Protein AF-A0A2V8LTS1-F1 (afdb_monomer)

Secondary structure (DSSP, 8-state):
--HHHHHHTHHHHHTT-S-HHHHHHHHHHHHH-HHHHHHHHHHHHHHHHHHTSPP-PPPHHHHHHHHHHHHHHHHHHHT--SSHHHHHHHHHHHHT--S-HHHHHHHHHHHHHHHHHHHHHT--------THHHHHHHHHHHHHHHHHHHHHHTSSSHHHHHHHHHHGGG-SS--HHHHHHHHHHHHH-S-HHHHHHHHHHHHTTTTSHHHHHHHHHHHTT---HHHHHHHHHHHHHTT-GGGHHHHHHHHH-TTS-HHHHHHHHHHHHHH-

Solvent-accessible surface area (backbone atoms only — not comparable to full-atom values): 15577 Å² total; per-residue (Å²): 135,57,76,66,66,48,57,74,43,45,64,38,59,75,70,68,67,53,56,70,73,60,48,50,52,48,52,53,45,44,72,74,33,69,68,60,35,56,50,52,52,52,51,51,54,51,52,55,56,59,69,66,56,78,78,81,74,82,55,72,67,61,57,52,54,51,50,54,53,52,51,53,52,51,50,59,63,74,59,59,88,81,71,62,71,72,56,59,50,53,58,54,50,62,76,70,61,70,98,61,58,73,68,53,53,51,52,50,50,51,53,47,52,49,49,51,51,50,51,62,73,63,54,68,78,82,77,77,70,67,63,56,61,63,52,48,54,54,47,52,54,50,53,53,53,50,53,50,20,52,57,24,49,70,43,93,48,65,70,43,20,38,48,12,41,60,47,48,71,78,46,92,77,70,54,71,67,59,53,48,51,39,51,48,37,44,70,65,48,92,48,65,69,45,18,43,47,22,52,60,45,46,59,84,44,46,88,38,68,71,46,48,56,49,50,48,55,40,51,75,67,54,84,49,59,69,50,35,41,53,41,46,54,47,39,49,77,60,63,45,66,85,36,49,67,53,33,54,52,48,50,68,41,85,86,54,56,65,69,39,27,55,50,24,51,52,40,47,71,75,66,110

Structure (mmCIF, N/CA/C/O backbone):
data_AF-A0A2V8LTS1-F1
#
_entry.id   AF-A0A2V8LTS1-F1
#
loop_
_atom_site.group_PDB
_atom_site.id
_atom_site.type_symbol
_atom_site.label_atom_id
_atom_site.label_alt_id
_atom_site.label_comp_id
_atom_site.label_asym_id
_atom_site.label_entity_id
_atom_site.label_seq_id
_atom_site.pdbx_PDB_ins_code
_atom_site.Cartn_x
_atom_site.Cartn_y
_atom_site.Cartn_z
_atom_site.occupancy
_atom_site.B_iso_or_equiv
_atom_site.auth_seq_id
_atom_site.auth_comp_id
_atom_site.auth_asym_id
_atom_site.auth_atom_id
_atom_site.pdbx_PDB_model_num
ATOM 1 N N . MET A 1 1 ? 21.777 3.311 -33.628 1.00 70.31 1 MET A N 1
ATOM 2 C CA . MET A 1 1 ? 22.350 2.942 -32.328 1.00 70.31 1 MET A CA 1
ATOM 3 C C . MET A 1 1 ? 23.802 3.333 -32.309 1.00 70.31 1 MET A C 1
ATOM 5 O O . MET A 1 1 ? 24.564 2.874 -33.162 1.00 70.31 1 MET A O 1
ATOM 9 N N . GLU A 1 2 ? 24.139 4.174 -31.345 1.00 86.50 2 GLU A N 1
ATOM 10 C CA . GLU A 1 2 ? 25.517 4.515 -31.011 1.00 86.50 2 GLU A CA 1
ATOM 11 C C . GLU A 1 2 ? 26.163 3.379 -30.203 1.00 86.50 2 GLU A C 1
ATOM 13 O O . GLU A 1 2 ? 25.476 2.553 -29.598 1.00 86.50 2 GLU A O 1
ATOM 18 N N . CYS A 1 3 ? 27.496 3.324 -30.179 1.00 86.44 3 CYS A N 1
ATOM 19 C CA . CYS A 1 3 ? 28.223 2.284 -29.443 1.00 86.44 3 CYS A CA 1
ATOM 20 C C . CYS A 1 3 ? 27.929 2.304 -27.931 1.00 86.44 3 CYS A C 1
ATOM 22 O O . CYS A 1 3 ? 27.999 1.261 -27.290 1.00 86.44 3 CYS A O 1
ATOM 24 N N . GLU A 1 4 ? 27.608 3.466 -27.354 1.00 86.69 4 GLU A N 1
ATOM 25 C CA . GLU A 1 4 ? 27.266 3.603 -25.930 1.00 86.69 4 GLU A CA 1
ATOM 26 C C . GLU A 1 4 ? 25.945 2.894 -25.589 1.00 86.69 4 GLU A C 1
ATOM 28 O O . GLU A 1 4 ? 25.908 2.056 -24.693 1.00 86.69 4 GLU A O 1
ATOM 33 N N . GLU A 1 5 ? 24.900 3.123 -26.388 1.00 85.25 5 GLU A N 1
ATOM 34 C CA . GLU A 1 5 ? 23.567 2.528 -26.197 1.00 85.25 5 GLU A CA 1
ATOM 35 C C . GLU A 1 5 ? 23.589 0.996 -26.290 1.00 85.25 5 GLU A C 1
ATOM 37 O O . GLU A 1 5 ? 22.837 0.297 -25.615 1.00 85.25 5 GLU A O 1
ATOM 42 N N . VAL A 1 6 ? 24.466 0.457 -27.138 1.00 87.06 6 VAL A N 1
ATOM 43 C CA . VAL A 1 6 ? 24.635 -0.990 -27.313 1.00 87.06 6 VAL A CA 1
ATOM 44 C C . VAL A 1 6 ? 25.341 -1.612 -26.111 1.00 87.06 6 VAL A C 1
ATOM 46 O O . VAL A 1 6 ? 24.987 -2.720 -25.706 1.00 87.06 6 VAL A O 1
ATOM 49 N N . ARG A 1 7 ? 26.308 -0.903 -25.515 1.00 86.19 7 ARG A N 1
ATOM 50 C CA . ARG A 1 7 ? 27.037 -1.372 -24.327 1.00 86.19 7 ARG A CA 1
ATOM 51 C C . ARG A 1 7 ? 26.129 -1.450 -23.105 1.00 86.19 7 ARG A C 1
ATOM 53 O O . ARG A 1 7 ? 26.214 -2.431 -22.369 1.00 86.19 7 ARG A O 1
ATOM 60 N N . ASP A 1 8 ? 25.211 -0.499 -22.949 1.00 89.81 8 ASP A N 1
ATOM 61 C CA . ASP A 1 8 ? 24.209 -0.523 -21.875 1.00 89.81 8 ASP A CA 1
ATOM 62 C C . ASP A 1 8 ? 23.277 -1.742 -21.974 1.00 89.81 8 ASP A C 1
ATOM 64 O O . ASP A 1 8 ? 22.823 -2.274 -20.962 1.00 89.81 8 ASP A O 1
ATOM 68 N N . GLN A 1 9 ? 23.045 -2.244 -23.190 1.00 89.81 9 GLN A N 1
ATOM 69 C CA . GLN A 1 9 ? 22.178 -3.395 -23.453 1.00 89.81 9 GLN A CA 1
ATOM 70 C C . GLN A 1 9 ? 22.914 -4.747 -23.456 1.00 89.81 9 GLN A C 1
ATOM 72 O O . GLN A 1 9 ? 22.281 -5.790 -23.637 1.00 89.81 9 GLN A O 1
ATOM 77 N N . PHE A 1 10 ? 24.235 -4.783 -23.241 1.00 88.69 10 PHE A N 1
ATOM 78 C CA . PHE A 1 10 ? 25.008 -6.032 -23.283 1.00 88.69 10 PHE A CA 1
ATOM 79 C C . PHE A 1 10 ? 24.593 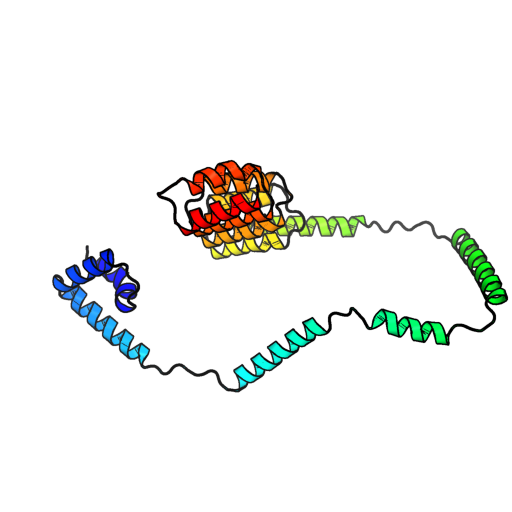-7.046 -22.224 1.00 88.69 10 PHE A C 1
ATOM 81 O O . PHE A 1 10 ? 24.533 -8.239 -22.526 1.00 88.69 10 PHE A O 1
ATOM 88 N N . ALA A 1 11 ? 24.306 -6.594 -21.001 1.00 88.00 11 ALA A N 1
ATOM 89 C CA . ALA A 1 11 ? 23.884 -7.489 -19.931 1.00 88.00 11 ALA A CA 1
ATOM 90 C C . ALA A 1 11 ? 22.589 -8.212 -20.321 1.00 88.00 11 ALA A C 1
ATOM 92 O O . ALA A 1 11 ? 22.577 -9.441 -20.369 1.00 88.00 11 ALA A O 1
ATOM 93 N N . ASP A 1 12 ? 21.556 -7.454 -20.704 1.00 89.75 12 ASP A N 1
ATOM 94 C CA . ASP A 1 12 ? 20.256 -7.985 -21.121 1.00 89.75 12 ASP A CA 1
ATOM 95 C C . ASP A 1 12 ? 20.337 -8.831 -22.398 1.00 89.75 12 ASP A C 1
ATOM 97 O O . ASP A 1 12 ? 19.622 -9.826 -22.527 1.00 89.75 12 ASP A O 1
ATOM 101 N N . TYR A 1 13 ? 21.234 -8.490 -23.328 1.00 88.56 13 TYR A N 1
ATOM 102 C CA . TYR A 1 13 ? 21.492 -9.295 -24.523 1.00 88.56 13 TYR A CA 1
ATOM 103 C C . TYR A 1 13 ? 22.085 -10.672 -24.182 1.00 88.56 13 TYR A C 1
ATOM 105 O O . TYR A 1 13 ? 21.700 -11.673 -24.785 1.00 88.56 13 TYR A O 1
ATOM 113 N N . LEU A 1 14 ? 23.004 -10.750 -23.212 1.00 86.81 14 LEU A N 1
ATOM 114 C CA . LEU A 1 14 ? 23.682 -11.998 -22.831 1.00 86.81 14 LEU A CA 1
ATOM 115 C C . LEU A 1 14 ? 22.799 -12.960 -22.031 1.00 86.81 14 LEU A C 1
ATOM 117 O O . LEU A 1 14 ? 22.976 -14.173 -22.148 1.00 86.81 14 LEU A O 1
ATOM 121 N N . ILE A 1 15 ? 21.865 -12.434 -21.236 1.00 87.12 15 ILE A N 1
ATOM 122 C CA . ILE A 1 15 ? 20.905 -13.231 -20.450 1.00 87.12 15 ILE A CA 1
ATOM 123 C C . ILE A 1 15 ? 19.573 -13.468 -21.178 1.00 87.12 15 ILE A C 1
ATOM 125 O O . ILE A 1 15 ? 18.637 -13.992 -20.582 1.00 87.12 15 ILE A O 1
ATOM 129 N N . ASP A 1 16 ? 19.495 -13.090 -22.455 1.00 84.62 16 ASP A N 1
ATOM 130 C CA . ASP A 1 16 ? 18.315 -13.223 -23.314 1.00 84.62 16 ASP A CA 1
ATOM 131 C C . ASP A 1 16 ? 17.056 -12.489 -22.799 1.00 84.62 16 ASP A C 1
ATOM 133 O O . ASP A 1 16 ? 15.926 -12.915 -23.025 1.00 84.62 16 ASP A O 1
ATOM 137 N N . ASN A 1 17 ? 17.247 -11.346 -22.136 1.00 88.94 17 ASN A N 1
ATOM 138 C CA . ASN A 1 17 ? 16.194 -10.542 -21.498 1.00 88.94 17 ASN A CA 1
ATOM 139 C C . ASN A 1 17 ? 15.716 -9.347 -22.355 1.00 88.94 17 ASN A C 1
ATOM 141 O O . ASN A 1 17 ? 14.840 -8.586 -21.947 1.00 88.94 17 ASN A O 1
ATOM 145 N N . LEU A 1 18 ? 16.260 -9.166 -23.564 1.00 88.00 18 LEU A N 1
ATOM 146 C CA . LEU A 1 18 ? 15.809 -8.120 -24.490 1.00 88.00 18 LEU A CA 1
ATOM 147 C C . LEU A 1 18 ? 14.511 -8.505 -25.222 1.00 88.00 18 LEU A C 1
ATOM 149 O O . LEU A 1 18 ? 14.252 -9.671 -25.525 1.00 88.00 18 LEU A O 1
ATOM 153 N N . GLN A 1 19 ? 13.696 -7.509 -25.574 1.00 88.25 19 GLN A N 1
ATOM 154 C CA . GLN A 1 19 ? 12.568 -7.703 -26.493 1.00 88.25 19 GLN A CA 1
ATOM 155 C C . GLN A 1 19 ? 13.073 -7.805 -27.944 1.00 88.25 19 GLN A C 1
ATOM 157 O O . GLN A 1 19 ? 14.082 -7.196 -28.297 1.00 88.25 19 GLN A O 1
ATOM 162 N N . GLU A 1 20 ? 12.362 -8.542 -28.805 1.00 84.31 20 GLU A N 1
ATOM 163 C CA . GLU A 1 20 ? 12.759 -8.786 -30.206 1.00 84.31 20 GLU A CA 1
ATOM 164 C C . GLU A 1 20 ? 13.189 -7.549 -31.025 1.00 84.31 20 GLU A C 1
ATOM 166 O O . GLU A 1 20 ? 14.219 -7.649 -31.697 1.00 84.31 20 GLU A O 1
ATOM 171 N N . PRO A 1 21 ? 12.505 -6.383 -30.979 1.00 85.69 21 PRO A N 1
ATOM 172 C CA . PRO A 1 21 ? 12.960 -5.208 -31.729 1.00 85.69 21 PRO A CA 1
ATOM 173 C C . PRO A 1 21 ? 14.349 -4.726 -31.279 1.00 85.69 21 PRO A C 1
ATOM 175 O O . PRO A 1 21 ? 15.237 -4.565 -32.113 1.00 85.69 21 PRO A O 1
ATOM 178 N N . ALA A 1 22 ? 14.584 -4.609 -29.969 1.00 84.00 22 ALA A N 1
ATOM 179 C CA . ALA A 1 22 ? 15.882 -4.209 -29.418 1.00 84.00 22 ALA A CA 1
ATOM 180 C C . ALA A 1 22 ? 16.972 -5.268 -29.680 1.00 84.00 22 ALA A C 1
ATOM 182 O O . ALA A 1 22 ? 18.107 -4.946 -30.028 1.00 84.00 22 ALA A O 1
ATOM 183 N N . ARG A 1 23 ? 16.622 -6.560 -29.602 1.00 88.44 23 ARG A N 1
ATOM 184 C CA . ARG A 1 23 ? 17.546 -7.670 -29.898 1.00 88.44 23 ARG A CA 1
ATOM 185 C C . ARG A 1 23 ? 18.019 -7.643 -31.358 1.00 88.44 23 ARG A C 1
ATOM 187 O O . ARG A 1 23 ? 19.150 -8.045 -31.645 1.00 88.44 23 ARG A O 1
ATOM 194 N N . LEU A 1 24 ? 17.167 -7.221 -32.295 1.00 88.56 24 LEU A N 1
ATOM 195 C CA . LEU A 1 24 ? 17.529 -7.092 -33.707 1.00 88.56 24 LEU A CA 1
ATOM 196 C C . LEU A 1 24 ? 18.478 -5.909 -33.942 1.00 88.56 24 LEU A C 1
ATOM 198 O O . LEU A 1 24 ? 19.455 -6.049 -34.675 1.00 88.56 24 LEU A O 1
ATOM 202 N N . GLU A 1 25 ? 18.228 -4.777 -33.287 1.00 89.44 25 GLU A N 1
ATOM 203 C CA . GLU A 1 25 ? 19.074 -3.581 -33.373 1.00 89.44 25 GLU A CA 1
ATOM 204 C C . GLU A 1 25 ? 20.490 -3.840 -32.842 1.00 89.44 25 GLU A C 1
ATOM 206 O O . GLU A 1 25 ? 21.469 -3.556 -33.538 1.00 89.44 25 GLU A O 1
ATOM 211 N N . VAL A 1 26 ? 20.605 -4.492 -31.679 1.00 88.38 26 VAL A N 1
ATOM 212 C CA . VAL A 1 26 ? 21.895 -4.915 -31.113 1.00 88.38 26 VAL A CA 1
ATOM 213 C C . VAL A 1 26 ? 22.613 -5.892 -32.049 1.00 88.38 26 VAL A C 1
ATOM 215 O O . VAL A 1 26 ? 23.799 -5.715 -32.328 1.00 88.38 26 VAL A O 1
ATOM 218 N N . ARG A 1 27 ? 21.914 -6.892 -32.612 1.00 89.56 27 ARG A N 1
ATOM 219 C CA . ARG A 1 27 ? 22.511 -7.839 -33.576 1.00 89.56 27 ARG A CA 1
ATOM 220 C C . ARG A 1 27 ? 23.034 -7.146 -34.834 1.00 89.56 27 ARG A C 1
ATOM 222 O O . ARG A 1 27 ? 24.144 -7.446 -35.273 1.00 89.56 27 ARG A O 1
ATOM 229 N N . ASN A 1 28 ? 22.266 -6.210 -35.385 1.00 91.12 28 ASN A N 1
ATOM 230 C CA . ASN A 1 28 ? 22.670 -5.436 -36.557 1.00 91.12 28 ASN A CA 1
ATOM 231 C C . ASN A 1 28 ? 23.905 -4.575 -36.259 1.00 91.12 28 ASN A C 1
ATOM 233 O O . ASN A 1 28 ? 24.819 -4.505 -37.080 1.00 91.12 28 ASN A O 1
ATOM 237 N N . HIS A 1 29 ? 23.977 -3.972 -35.070 1.00 91.62 29 HIS A N 1
ATOM 238 C CA . HIS A 1 29 ? 25.143 -3.194 -34.663 1.00 91.62 29 HIS A CA 1
ATOM 239 C C . HIS A 1 29 ? 26.389 -4.073 -34.456 1.00 91.62 29 HIS A C 1
ATOM 241 O O . HIS A 1 29 ? 27.464 -3.733 -34.946 1.00 91.62 29 HIS A O 1
ATOM 247 N N . LEU A 1 30 ? 26.260 -5.236 -33.808 1.00 89.50 30 LEU A N 1
ATOM 248 C CA . LEU A 1 30 ? 27.367 -6.190 -33.624 1.00 89.50 30 LEU A CA 1
ATOM 249 C C . LEU A 1 30 ? 27.893 -6.766 -34.954 1.00 89.50 30 LEU A C 1
ATOM 251 O O . LEU A 1 30 ? 29.069 -7.129 -35.063 1.00 89.50 30 LEU A O 1
ATOM 255 N N . ALA A 1 31 ? 27.047 -6.829 -35.986 1.00 90.81 31 ALA A N 1
ATOM 256 C CA . ALA A 1 31 ? 27.469 -7.191 -37.336 1.00 90.81 31 ALA A CA 1
ATOM 257 C C . ALA A 1 31 ? 28.305 -6.082 -38.003 1.00 90.81 31 ALA A C 1
ATOM 259 O O . ALA A 1 31 ? 29.248 -6.392 -38.729 1.00 90.81 31 ALA A O 1
ATOM 260 N N . ALA A 1 32 ? 28.012 -4.808 -37.723 1.00 90.00 32 ALA A N 1
ATOM 261 C CA . ALA A 1 32 ? 28.671 -3.657 -38.343 1.00 90.00 32 ALA A CA 1
ATOM 262 C C . ALA A 1 32 ? 29.904 -3.129 -37.577 1.00 90.00 32 ALA A C 1
ATOM 264 O O . ALA A 1 32 ? 30.807 -2.574 -38.200 1.00 90.00 32 ALA A O 1
ATOM 265 N N . CYS A 1 33 ? 29.967 -3.294 -36.250 1.00 93.00 33 CYS A N 1
ATOM 266 C CA . CYS A 1 33 ? 31.014 -2.725 -35.394 1.00 93.00 33 CYS A CA 1
ATOM 267 C C . CYS A 1 33 ? 31.931 -3.804 -34.793 1.00 93.00 33 CYS A C 1
ATOM 269 O O . CYS A 1 33 ? 31.520 -4.585 -33.935 1.00 93.00 33 CYS A O 1
ATOM 271 N N . GLU A 1 34 ? 33.205 -3.809 -35.198 1.00 91.31 34 GLU A N 1
ATOM 272 C CA . GLU A 1 34 ? 34.210 -4.774 -34.718 1.00 91.31 34 GLU A CA 1
ATOM 273 C C . GLU A 1 34 ? 34.528 -4.606 -33.221 1.00 91.31 34 GLU A C 1
ATOM 275 O O . GLU A 1 34 ? 34.649 -5.589 -32.490 1.00 91.31 34 GLU A O 1
ATOM 280 N N . SER A 1 35 ? 34.599 -3.360 -32.735 1.00 90.38 35 SER A N 1
ATOM 281 C CA . SER A 1 35 ? 34.894 -3.069 -31.325 1.00 90.38 35 SER A CA 1
ATOM 282 C C . SER A 1 35 ? 33.830 -3.662 -30.401 1.00 90.38 35 SER A C 1
ATOM 284 O O . SER A 1 35 ? 34.157 -4.411 -29.481 1.00 90.38 35 SER A O 1
ATOM 286 N N . CYS A 1 36 ? 32.554 -3.379 -30.673 1.00 90.56 36 CYS A N 1
ATOM 287 C CA . CYS A 1 36 ? 31.441 -3.877 -29.866 1.00 90.56 36 CYS A CA 1
ATOM 288 C C . CYS A 1 36 ? 31.307 -5.403 -29.949 1.00 90.56 36 CYS A C 1
ATOM 290 O O . CYS A 1 36 ? 30.950 -6.038 -28.959 1.00 90.56 36 CYS A O 1
ATOM 292 N N . ARG A 1 37 ? 31.645 -6.010 -31.097 1.00 91.56 37 ARG A N 1
ATOM 293 C CA . ARG A 1 37 ? 31.673 -7.471 -31.248 1.00 91.56 37 ARG A CA 1
ATOM 294 C C . ARG A 1 37 ? 32.697 -8.119 -30.322 1.00 91.56 37 ARG A C 1
ATOM 296 O O . ARG A 1 37 ? 32.348 -9.038 -29.584 1.00 91.56 37 ARG A O 1
ATOM 303 N N . SER A 1 38 ? 33.926 -7.604 -30.313 1.00 91.81 38 SER A N 1
ATOM 304 C CA . SER A 1 38 ? 34.999 -8.132 -29.463 1.00 91.81 38 SER A CA 1
ATOM 305 C C . SER A 1 38 ? 34.677 -8.018 -27.964 1.00 91.81 38 SER A C 1
ATOM 307 O O . SER A 1 38 ? 34.948 -8.935 -27.188 1.00 91.81 38 SER A O 1
ATOM 309 N N . GLU A 1 39 ? 34.025 -6.926 -27.558 1.00 90.56 39 GLU A N 1
ATOM 310 C CA . GLU A 1 39 ? 33.617 -6.695 -26.171 1.00 90.56 39 GLU A CA 1
ATOM 311 C C . GLU A 1 39 ? 32.487 -7.644 -25.743 1.00 90.56 39 GLU A C 1
ATOM 313 O O . GLU A 1 39 ? 32.571 -8.274 -24.685 1.00 90.56 39 GLU A O 1
ATOM 318 N N . ALA A 1 40 ? 31.474 -7.824 -26.597 1.00 89.38 40 ALA A N 1
ATOM 319 C CA . ALA A 1 40 ? 30.375 -8.756 -26.355 1.00 89.38 40 ALA A CA 1
ATOM 320 C C . ALA A 1 40 ? 30.860 -10.215 -26.258 1.00 89.38 40 ALA A C 1
ATOM 322 O O . ALA A 1 40 ? 30.397 -10.969 -25.399 1.00 89.38 40 ALA A O 1
ATOM 323 N N . GLU A 1 41 ? 31.820 -10.625 -27.092 1.00 90.19 41 GLU A N 1
ATOM 324 C CA . GLU A 1 41 ? 32.440 -11.954 -27.018 1.00 90.19 41 GLU A CA 1
ATOM 325 C C . GLU A 1 41 ? 33.254 -12.149 -25.729 1.00 90.19 41 GLU A C 1
ATOM 327 O O . GLU A 1 41 ? 33.171 -13.208 -25.091 1.00 90.19 41 GLU A O 1
ATOM 332 N N . GLY A 1 42 ? 33.988 -11.120 -25.295 1.00 91.12 42 GLY A N 1
ATOM 333 C CA . GLY A 1 42 ? 34.705 -11.119 -24.019 1.00 91.12 42 GLY A CA 1
ATOM 334 C C . GLY A 1 42 ? 33.766 -11.297 -22.823 1.00 91.12 42 GLY A C 1
ATOM 335 O O . GLY A 1 42 ? 33.981 -12.179 -21.985 1.00 91.12 42 GLY A O 1
ATOM 336 N N . LEU A 1 43 ? 32.677 -10.525 -22.783 1.00 90.44 43 LEU A N 1
ATOM 337 C CA . LEU A 1 43 ? 31.643 -10.618 -21.749 1.00 90.44 43 LEU A CA 1
ATOM 338 C C . LEU A 1 43 ? 30.928 -11.975 -21.768 1.00 90.44 43 LEU A C 1
ATOM 340 O O . LEU A 1 43 ? 30.756 -12.591 -20.715 1.00 90.44 43 LEU A O 1
ATOM 344 N N . LYS A 1 44 ? 30.588 -12.498 -22.952 1.00 89.75 44 LYS A N 1
ATOM 345 C CA . LYS A 1 44 ? 29.996 -13.836 -23.108 1.00 89.75 44 LYS A CA 1
ATOM 346 C C . LYS A 1 44 ? 30.903 -14.925 -22.540 1.00 89.75 44 LYS A C 1
ATOM 348 O O . LYS A 1 44 ? 30.429 -15.853 -21.887 1.00 89.75 44 LYS A O 1
ATOM 353 N N . THR A 1 45 ? 32.208 -14.807 -22.767 1.00 91.25 45 THR A N 1
ATOM 354 C CA . THR A 1 45 ? 33.205 -15.756 -22.256 1.00 91.25 45 THR A CA 1
ATOM 355 C C . THR A 1 45 ? 33.342 -15.679 -20.736 1.00 91.25 45 THR A C 1
ATOM 357 O O . THR A 1 45 ? 33.518 -16.699 -20.072 1.00 91.25 45 THR A O 1
ATOM 360 N N . LEU A 1 46 ? 33.256 -14.481 -20.156 1.00 91.00 46 LEU A N 1
ATOM 361 C CA . LEU A 1 46 ? 33.256 -14.312 -18.704 1.00 91.00 46 LEU A CA 1
ATOM 362 C C . LEU A 1 46 ? 31.981 -14.890 -18.074 1.00 91.00 46 LEU A C 1
ATOM 364 O O . LEU A 1 46 ? 32.061 -15.617 -17.085 1.00 91.00 46 LEU A O 1
ATOM 368 N N . TRP A 1 47 ? 30.821 -14.615 -18.672 1.00 88.62 47 TRP A N 1
ATOM 369 C CA . TRP A 1 47 ? 29.525 -15.102 -18.202 1.00 88.62 47 TRP A CA 1
ATOM 370 C C . TRP A 1 47 ? 29.444 -16.630 -18.201 1.00 88.62 47 TRP A C 1
ATOM 372 O O . TRP A 1 47 ? 29.041 -17.233 -17.207 1.00 88.62 47 TRP A O 1
ATOM 382 N N . THR A 1 48 ? 29.906 -17.280 -19.274 1.00 87.50 48 THR A N 1
ATOM 383 C CA . THR A 1 48 ? 29.950 -18.749 -19.333 1.00 87.50 48 THR A CA 1
ATOM 384 C C . THR A 1 48 ? 30.883 -19.332 -18.277 1.00 87.50 48 THR A C 1
ATOM 386 O O . THR A 1 48 ? 30.514 -20.307 -17.630 1.00 87.50 48 THR A O 1
ATOM 389 N N . LYS A 1 49 ? 32.045 -18.712 -18.024 1.00 89.81 49 LYS A N 1
ATOM 390 C CA . LYS A 1 49 ? 32.949 -19.124 -16.937 1.00 89.81 49 LYS A CA 1
ATOM 391 C C . LYS A 1 49 ? 32.297 -18.989 -15.559 1.00 89.81 49 LYS A C 1
ATOM 393 O O . LYS A 1 49 ? 32.408 -19.912 -14.757 1.00 89.81 49 LYS A O 1
ATOM 398 N N . LEU A 1 50 ? 31.585 -17.897 -15.284 1.00 87.31 50 LEU A N 1
ATOM 399 C CA . LEU A 1 50 ? 30.854 -17.725 -14.021 1.00 87.31 50 LEU A CA 1
ATOM 400 C C . LEU A 1 50 ? 29.738 -18.767 -13.859 1.00 87.31 50 LEU A C 1
ATOM 402 O O . LEU A 1 50 ? 29.561 -19.301 -12.768 1.00 87.31 50 LEU A O 1
ATOM 406 N N . GLY A 1 51 ? 29.055 -19.130 -14.949 1.00 84.56 51 GLY A N 1
ATOM 407 C CA . GLY A 1 51 ? 28.046 -20.193 -14.958 1.00 84.56 51 GLY A CA 1
ATOM 408 C C . GLY A 1 51 ? 28.591 -21.599 -14.673 1.00 84.56 51 GLY A C 1
ATOM 409 O O . GLY A 1 51 ? 27.816 -22.491 -14.343 1.00 84.56 51 GLY A O 1
ATOM 410 N N . THR A 1 52 ? 29.910 -21.814 -14.765 1.00 86.31 52 THR A N 1
ATOM 411 C CA . THR A 1 52 ? 30.544 -23.092 -14.381 1.00 86.31 52 THR A CA 1
ATOM 412 C C . THR A 1 52 ? 30.869 -23.198 -12.894 1.00 86.31 52 THR A C 1
ATOM 414 O O . THR A 1 52 ? 31.293 -24.263 -12.443 1.00 86.31 52 THR A O 1
ATOM 417 N N . ILE A 1 53 ? 30.678 -22.125 -12.119 1.00 85.31 53 ILE A N 1
ATOM 418 C CA . ILE A 1 53 ? 30.866 -22.172 -10.671 1.00 85.31 53 ILE A CA 1
ATOM 419 C C . ILE A 1 53 ? 29.748 -23.050 -10.090 1.00 85.31 53 ILE A C 1
ATOM 421 O O . ILE A 1 53 ? 28.572 -22.716 -10.251 1.00 85.31 53 ILE A O 1
ATOM 425 N N . PRO A 1 54 ? 30.077 -24.173 -9.426 1.00 81.94 54 PRO A N 1
ATOM 426 C CA . PRO A 1 54 ? 29.064 -25.037 -8.847 1.00 81.94 54 PRO A CA 1
ATOM 427 C C . PRO A 1 54 ? 28.292 -24.259 -7.782 1.00 81.94 54 PRO A C 1
ATOM 429 O O . PRO A 1 54 ? 28.886 -23.639 -6.896 1.00 81.94 54 PRO A O 1
ATOM 432 N N . ALA A 1 55 ? 26.964 -24.290 -7.871 1.00 77.62 55 ALA A N 1
ATOM 433 C CA . ALA A 1 55 ? 26.117 -23.721 -6.838 1.00 77.62 55 ALA A CA 1
ATOM 434 C C . ALA A 1 55 ? 26.424 -24.424 -5.510 1.00 77.62 55 ALA A C 1
ATOM 436 O O . ALA A 1 55 ? 26.383 -25.652 -5.424 1.00 77.62 55 ALA A O 1
ATOM 437 N N . ALA A 1 56 ? 26.758 -23.650 -4.479 1.00 77.62 56 ALA A N 1
ATOM 438 C CA . ALA A 1 56 ? 26.944 -24.199 -3.147 1.00 77.62 56 ALA A CA 1
ATOM 439 C C . ALA A 1 56 ? 25.590 -24.710 -2.639 1.00 77.62 56 ALA A C 1
ATOM 441 O O . ALA A 1 56 ? 24.683 -23.918 -2.372 1.00 77.62 56 ALA A O 1
ATOM 442 N N . GLU A 1 57 ? 25.438 -26.029 -2.523 1.00 77.44 57 GLU A N 1
ATOM 443 C CA . GLU A 1 57 ? 24.245 -26.599 -1.911 1.00 77.44 57 GLU A CA 1
ATOM 444 C C . GLU A 1 57 ? 24.210 -26.228 -0.421 1.00 77.44 57 GLU A C 1
ATOM 446 O O . GLU A 1 57 ? 25.222 -26.360 0.280 1.00 77.44 57 GLU A O 1
ATOM 451 N N . PRO A 1 58 ? 23.066 -25.749 0.097 1.00 76.25 58 PRO A N 1
ATOM 452 C CA . PRO A 1 58 ? 22.938 -25.473 1.516 1.00 76.25 58 PRO A CA 1
ATOM 453 C C . PRO A 1 58 ? 23.150 -26.769 2.305 1.00 76.25 58 PRO A C 1
ATOM 455 O O . PRO A 1 58 ? 22.521 -27.792 2.032 1.00 76.25 58 PRO A O 1
ATOM 458 N N . GLY A 1 59 ? 24.037 -26.716 3.302 1.00 83.19 59 GLY A N 1
ATOM 459 C CA . GLY A 1 59 ? 24.359 -27.872 4.132 1.00 83.19 59 GLY A CA 1
ATOM 460 C C . GLY A 1 59 ? 23.133 -28.449 4.861 1.00 83.19 59 GLY A C 1
ATOM 461 O O . GLY A 1 59 ? 22.144 -27.742 5.093 1.00 83.19 59 GLY A O 1
ATOM 462 N N . PRO A 1 60 ? 23.194 -29.725 5.285 1.00 80.69 60 PRO A N 1
ATOM 463 C CA . PRO A 1 60 ? 22.067 -30.426 5.907 1.00 80.69 60 PRO A CA 1
ATOM 464 C C . PRO A 1 60 ? 21.545 -29.733 7.178 1.00 80.69 60 PRO A C 1
ATOM 466 O O . PRO A 1 60 ? 20.351 -29.806 7.474 1.00 80.69 60 PRO A O 1
ATOM 469 N N . GLU A 1 61 ? 22.399 -28.995 7.894 1.00 86.56 61 GLU A N 1
ATOM 470 C CA . GLU A 1 61 ? 22.014 -28.220 9.080 1.00 86.56 61 GLU A CA 1
ATOM 471 C C . GLU A 1 61 ? 21.000 -27.111 8.783 1.00 86.56 61 GLU A C 1
ATOM 473 O O . GLU A 1 61 ? 20.099 -26.865 9.587 1.00 86.56 61 GLU A O 1
ATOM 478 N N . LEU A 1 62 ? 21.108 -26.444 7.629 1.00 86.44 62 LEU A N 1
ATOM 479 C CA . LEU A 1 62 ? 20.187 -25.368 7.261 1.00 86.44 62 LEU A CA 1
ATOM 480 C C . LEU A 1 62 ? 18.781 -25.929 7.030 1.00 86.44 62 LEU A C 1
ATOM 482 O O . LEU A 1 62 ? 17.793 -25.354 7.491 1.00 86.44 62 LEU A O 1
ATOM 486 N N . ARG A 1 63 ? 18.698 -27.103 6.396 1.00 86.94 63 ARG A N 1
ATOM 487 C CA . ARG A 1 63 ? 17.438 -27.822 6.182 1.00 86.94 63 ARG A CA 1
ATOM 488 C C . ARG A 1 63 ? 16.815 -28.281 7.498 1.00 86.94 63 ARG A C 1
ATOM 490 O O . ARG A 1 63 ? 15.613 -28.106 7.683 1.00 86.94 63 ARG A O 1
ATOM 497 N N . ALA A 1 64 ? 17.625 -28.804 8.417 1.00 89.31 64 ALA A N 1
ATOM 498 C CA . ALA A 1 64 ? 17.161 -29.208 9.742 1.00 89.31 64 ALA A CA 1
ATOM 499 C C . ALA A 1 64 ? 16.602 -28.011 10.532 1.00 89.31 64 ALA A C 1
ATOM 501 O O . ALA A 1 64 ? 15.488 -28.070 11.046 1.00 89.31 64 ALA A O 1
ATOM 502 N N . ARG A 1 65 ? 17.324 -26.882 10.557 1.00 90.75 65 ARG A N 1
ATOM 503 C CA . ARG A 1 65 ? 16.871 -25.643 11.215 1.00 90.75 65 ARG A CA 1
ATOM 504 C C . ARG A 1 65 ? 15.569 -25.107 10.626 1.00 90.75 65 ARG A C 1
ATOM 506 O O . ARG A 1 65 ? 14.692 -24.680 11.374 1.00 90.75 65 ARG A O 1
ATOM 513 N N . PHE A 1 66 ? 15.434 -25.147 9.303 1.00 92.19 66 PHE A N 1
ATOM 514 C CA . PHE A 1 66 ? 14.210 -24.734 8.626 1.00 92.19 66 PHE A CA 1
ATOM 515 C C . PHE A 1 66 ? 13.013 -25.613 9.016 1.00 92.19 66 PHE A C 1
ATOM 517 O O . PHE A 1 66 ? 11.952 -25.079 9.326 1.00 92.19 66 PHE A O 1
ATOM 524 N N . GLN A 1 67 ? 13.182 -26.939 9.063 1.00 92.81 67 GLN A N 1
ATOM 525 C CA . GLN A 1 67 ? 12.112 -27.861 9.466 1.00 92.81 67 GLN A CA 1
ATOM 526 C C . GLN A 1 67 ? 11.677 -27.647 10.916 1.00 92.81 67 GLN A C 1
ATOM 528 O O . GLN A 1 67 ? 10.482 -27.546 11.176 1.00 92.81 67 GLN A O 1
ATOM 533 N N . VAL A 1 68 ? 12.636 -27.473 11.830 1.00 94.44 68 VAL A N 1
ATOM 534 C CA . VAL A 1 68 ? 12.349 -27.162 13.238 1.00 94.44 68 VAL A CA 1
ATOM 535 C C . VAL A 1 68 ? 11.547 -25.863 13.365 1.00 94.44 68 VAL A C 1
ATOM 537 O O . VAL A 1 68 ? 10.565 -25.807 14.103 1.00 94.44 68 VAL A O 1
ATOM 540 N N . MET A 1 69 ? 11.922 -24.819 12.620 1.00 93.75 69 MET A N 1
ATOM 541 C CA . MET A 1 69 ? 11.191 -23.547 12.618 1.00 93.75 69 MET A CA 1
ATOM 542 C C . MET A 1 69 ? 9.773 -23.697 12.044 1.00 93.75 69 MET A C 1
ATOM 544 O O . MET A 1 69 ? 8.820 -23.158 12.610 1.00 93.75 69 MET A O 1
ATOM 548 N N . LEU A 1 70 ? 9.612 -24.478 10.972 1.00 93.31 70 LEU A N 1
ATOM 549 C CA . LEU A 1 70 ? 8.317 -24.738 10.343 1.00 93.31 70 LEU A CA 1
ATOM 550 C C . LEU A 1 70 ? 7.365 -25.513 11.271 1.00 93.31 70 LEU A C 1
ATOM 552 O O . LEU A 1 70 ? 6.176 -25.199 11.347 1.00 93.31 70 LEU A O 1
ATOM 556 N N . GLU A 1 71 ? 7.876 -26.518 11.981 1.00 92.75 71 GLU A N 1
ATOM 557 C CA . GLU A 1 71 ? 7.109 -27.308 12.951 1.00 92.75 71 GLU A CA 1
ATOM 558 C C . GLU A 1 71 ? 6.698 -26.471 14.162 1.00 92.75 71 GLU A C 1
ATOM 560 O O . GLU A 1 71 ? 5.534 -26.510 14.563 1.00 92.75 71 GLU A O 1
ATOM 565 N N . ALA A 1 72 ? 7.607 -25.649 14.695 1.00 89.75 72 ALA A N 1
ATOM 566 C CA . ALA A 1 72 ? 7.292 -24.723 15.780 1.00 89.75 72 ALA A CA 1
ATOM 567 C C . ALA A 1 72 ? 6.185 -23.732 15.384 1.00 89.75 72 ALA A C 1
ATOM 569 O O . ALA A 1 72 ? 5.265 -23.482 16.165 1.00 89.75 72 ALA A O 1
ATOM 570 N N . TYR A 1 73 ? 6.229 -23.210 14.154 1.00 83.56 73 TYR A N 1
ATOM 571 C CA . TYR A 1 73 ? 5.195 -22.316 13.638 1.00 83.56 73 TYR A CA 1
ATOM 572 C C . TYR A 1 73 ? 3.831 -23.014 13.507 1.00 83.56 73 TYR A C 1
ATOM 574 O O . TYR A 1 73 ? 2.818 -22.476 13.953 1.00 83.56 73 TYR A O 1
ATOM 582 N N . ARG A 1 74 ? 3.797 -24.239 12.962 1.00 86.31 74 ARG A N 1
ATOM 583 C CA . ARG A 1 74 ? 2.567 -25.048 12.859 1.00 86.31 74 ARG A CA 1
ATOM 584 C C . ARG A 1 74 ? 1.970 -25.363 14.228 1.00 86.31 74 ARG A C 1
ATOM 586 O O . ARG A 1 74 ? 0.778 -25.160 14.433 1.00 86.31 74 ARG A O 1
ATOM 593 N N . HIS A 1 75 ? 2.801 -25.763 15.187 1.00 81.62 75 HIS A N 1
ATOM 594 C CA . HIS A 1 75 ? 2.347 -25.989 16.556 1.00 81.62 75 HIS A CA 1
ATOM 595 C C . HIS A 1 75 ? 1.802 -24.720 17.220 1.00 81.62 75 HIS A C 1
ATOM 597 O O . HIS A 1 75 ? 0.834 -24.809 17.971 1.00 81.62 75 HIS A O 1
ATOM 603 N N . GLY A 1 76 ? 2.359 -23.543 16.923 1.00 78.38 76 GLY A N 1
ATOM 604 C CA . GLY A 1 76 ? 1.812 -22.265 17.387 1.00 78.38 76 GLY A CA 1
ATOM 605 C C . GLY A 1 76 ? 0.408 -21.960 16.846 1.00 78.38 76 GLY A C 1
ATOM 606 O O . GLY A 1 76 ? -0.401 -21.373 17.563 1.00 78.38 76 GLY A O 1
ATOM 607 N N . LEU A 1 77 ? 0.092 -22.394 15.620 1.00 72.44 77 LEU A N 1
ATOM 608 C CA . LEU A 1 77 ? -1.245 -22.260 15.027 1.00 72.44 77 LEU A CA 1
ATOM 609 C C . LEU A 1 77 ? -2.254 -23.241 15.648 1.00 72.44 77 LEU A C 1
ATOM 611 O O . LEU A 1 77 ? -3.376 -22.845 15.964 1.00 72.44 77 LEU A O 1
ATOM 615 N N . ASP A 1 78 ? -1.848 -24.491 15.881 1.00 67.75 78 ASP A N 1
ATOM 616 C CA . ASP A 1 78 ? -2.719 -25.531 16.452 1.00 67.75 78 ASP A CA 1
ATOM 617 C C . ASP A 1 78 ? -2.986 -25.339 17.957 1.00 67.75 78 ASP A C 1
ATOM 619 O O . ASP A 1 78 ? -4.007 -25.790 18.480 1.00 67.75 78 ASP A O 1
ATOM 623 N N . GLN A 1 79 ? -2.095 -24.644 18.669 1.00 59.44 79 GLN A N 1
ATOM 624 C CA . GLN A 1 79 ? -2.235 -24.342 20.098 1.00 59.44 79 GLN A CA 1
ATOM 625 C C . GLN A 1 79 ? -3.049 -23.070 20.394 1.00 59.44 79 GLN A C 1
ATOM 627 O O . GLN A 1 79 ? -3.124 -22.656 21.554 1.00 59.44 79 GLN A O 1
ATOM 632 N N . ALA A 1 80 ? -3.711 -22.467 19.397 1.00 45.69 80 ALA A N 1
ATOM 633 C CA . ALA A 1 80 ? -4.685 -21.402 19.634 1.00 45.69 80 ALA A CA 1
ATOM 634 C C . ALA A 1 80 ? -5.742 -21.877 20.667 1.00 45.69 80 ALA A C 1
ATOM 636 O O . ALA A 1 80 ? -6.502 -22.819 20.407 1.00 45.69 80 ALA A O 1
ATOM 637 N N . PRO A 1 81 ? -5.804 -21.275 21.872 1.00 49.75 81 PRO A N 1
ATOM 638 C CA . PRO A 1 81 ? -6.487 -21.870 23.010 1.00 49.75 81 PRO A CA 1
ATOM 639 C C . PRO A 1 81 ? -7.991 -21.638 22.881 1.00 49.75 81 PRO A C 1
ATOM 641 O O . PRO A 1 81 ? -8.509 -20.610 23.306 1.00 49.75 81 PRO A O 1
ATOM 644 N N . SER A 1 82 ? -8.719 -22.596 22.307 1.00 55.59 82 SER A N 1
ATOM 645 C CA . SER A 1 82 ? -10.182 -22.485 22.191 1.00 55.59 82 SER A CA 1
ATOM 646 C C . SER A 1 82 ? -10.981 -23.589 22.887 1.00 55.59 82 SER A C 1
ATOM 648 O O . SER A 1 82 ? -12.208 -23.505 22.911 1.00 55.59 82 SER A O 1
ATOM 650 N N . ARG A 1 83 ? -10.350 -24.596 23.517 1.00 51.44 83 ARG A N 1
ATOM 651 C CA . ARG A 1 83 ? -11.111 -25.711 24.133 1.00 51.44 83 ARG A CA 1
ATOM 652 C C . ARG A 1 83 ? -10.738 -26.160 25.554 1.00 51.44 83 ARG A C 1
ATOM 654 O O . ARG A 1 83 ? -11.566 -26.807 26.179 1.00 51.44 83 ARG A O 1
ATOM 661 N N . SER A 1 84 ? -9.595 -25.771 26.126 1.00 54.03 84 SER A N 1
ATOM 662 C CA . SER A 1 84 ? -9.151 -26.310 27.435 1.00 54.03 84 SER A CA 1
ATOM 663 C C . SER A 1 84 ? -9.696 -25.555 28.665 1.00 54.03 84 SER A C 1
ATOM 665 O O . SER A 1 84 ? -10.093 -26.159 29.662 1.00 54.03 84 SER A O 1
ATOM 667 N N . PHE A 1 85 ? -9.814 -24.224 28.588 1.00 52.06 85 PHE A N 1
ATOM 668 C CA . PHE A 1 85 ? -10.136 -23.402 29.764 1.00 52.06 85 PHE A CA 1
ATOM 669 C C . PHE A 1 85 ? -11.554 -23.642 30.316 1.00 52.06 85 PHE A C 1
ATOM 671 O O . PHE A 1 85 ? -11.744 -23.746 31.526 1.00 52.06 85 PHE A O 1
ATOM 678 N N . ARG A 1 86 ? -12.558 -23.814 29.441 1.00 54.69 86 ARG A N 1
ATOM 679 C CA . ARG A 1 86 ? -13.947 -24.080 29.869 1.00 54.69 86 ARG A CA 1
ATOM 680 C C . ARG A 1 86 ? -14.138 -25.469 30.485 1.00 54.69 86 ARG A C 1
ATOM 682 O O . ARG A 1 86 ? -14.988 -25.621 31.355 1.00 54.69 86 ARG A O 1
ATOM 689 N N . GLN A 1 87 ? -13.365 -26.465 30.054 1.00 59.72 87 GLN A N 1
ATOM 690 C CA . GLN A 1 87 ? -13.518 -27.846 30.521 1.00 59.72 87 GLN A CA 1
ATOM 691 C C . GLN A 1 87 ? -12.841 -28.050 31.885 1.00 59.72 87 GLN A C 1
ATOM 693 O O . GLN A 1 87 ? -13.447 -28.621 32.787 1.00 59.72 87 GLN A O 1
ATOM 698 N N . SER A 1 88 ? -11.658 -27.454 32.086 1.00 58.41 88 SER A N 1
ATOM 699 C CA . SER A 1 88 ? -10.946 -27.505 33.370 1.00 58.41 88 SER A CA 1
ATOM 700 C C . SER A 1 88 ? -11.652 -26.717 34.483 1.00 58.41 88 SER A C 1
ATOM 702 O O . SER A 1 88 ? -11.593 -27.113 35.646 1.00 58.41 88 SER A O 1
ATOM 704 N N . MET A 1 89 ? -12.356 -25.627 34.148 1.00 56.88 89 MET A N 1
ATOM 705 C CA . MET A 1 89 ? -13.166 -24.888 35.123 1.00 56.88 89 MET A CA 1
ATOM 706 C C . MET A 1 89 ? -14.399 -25.678 35.583 1.00 56.88 89 MET A C 1
ATOM 708 O O . MET A 1 89 ? -14.742 -25.620 36.761 1.00 56.88 89 MET A O 1
ATOM 712 N N . ASN A 1 90 ? -15.042 -26.443 34.695 1.00 61.53 90 ASN A N 1
ATOM 713 C CA . ASN A 1 90 ? -16.252 -27.202 35.030 1.00 61.53 90 ASN A CA 1
ATOM 714 C C . ASN A 1 90 ? -15.976 -28.365 35.999 1.00 61.53 90 ASN A C 1
ATOM 716 O O . ASN A 1 90 ? -16.775 -28.617 36.899 1.00 61.53 90 ASN A O 1
ATOM 720 N N . GLU A 1 91 ? -14.834 -29.044 35.859 1.00 61.81 91 GLU A N 1
ATOM 721 C CA . GLU A 1 91 ? -14.440 -30.135 36.765 1.00 61.81 91 GLU A CA 1
ATOM 722 C C . GLU A 1 91 ? -14.017 -29.625 38.150 1.00 61.81 91 GLU A C 1
ATOM 724 O O . GLU A 1 91 ? -14.330 -30.240 39.172 1.00 61.81 91 GLU A O 1
ATOM 729 N N . TRP A 1 92 ? -13.357 -28.466 38.201 1.00 65.56 92 TRP A N 1
ATOM 730 C CA . TRP A 1 92 ? -12.991 -27.812 39.456 1.00 65.56 92 TRP A CA 1
ATOM 731 C C . TRP A 1 92 ? -14.220 -27.279 40.209 1.00 65.56 92 TRP A C 1
ATOM 733 O O . TRP A 1 92 ? -14.333 -27.492 41.417 1.00 65.56 92 TRP A O 1
ATOM 743 N N . LEU A 1 93 ? -15.191 -26.685 39.500 1.00 63.97 93 LEU A N 1
ATOM 744 C CA . LEU A 1 93 ? -16.451 -26.220 40.093 1.00 63.97 93 LEU A CA 1
ATOM 745 C C . LEU A 1 93 ? -17.295 -27.368 40.667 1.00 63.97 93 LEU A C 1
ATOM 747 O O . LEU A 1 93 ? -17.847 -27.228 41.757 1.00 63.97 93 LEU A O 1
ATOM 751 N N . ALA A 1 94 ? -17.376 -28.510 39.977 1.00 63.19 94 ALA A N 1
ATOM 752 C CA . ALA A 1 94 ? -18.158 -29.661 40.440 1.00 63.19 94 ALA A CA 1
ATOM 753 C C . ALA A 1 94 ? -17.597 -30.277 41.735 1.00 63.19 94 ALA A C 1
ATOM 755 O O . ALA A 1 94 ? -18.347 -30.786 42.566 1.00 63.19 94 ALA A O 1
ATOM 756 N N . ARG A 1 95 ? -16.277 -30.192 41.940 1.00 64.44 95 ARG A N 1
ATOM 757 C CA . ARG A 1 95 ? -15.595 -30.699 43.139 1.00 64.44 95 ARG A CA 1
ATOM 758 C C . ARG A 1 95 ? -15.740 -29.775 44.353 1.00 64.44 95 ARG A C 1
ATOM 760 O O . ARG A 1 95 ? -15.510 -30.211 45.478 1.00 64.44 95 ARG A O 1
ATOM 767 N N . TRP A 1 96 ? -16.115 -28.517 44.131 1.00 60.72 96 TRP A N 1
ATOM 768 C CA . TRP A 1 96 ? -16.297 -27.487 45.159 1.00 60.72 96 TRP A CA 1
ATOM 769 C C . TRP A 1 96 ? -17.770 -27.181 45.465 1.00 60.72 96 TRP A C 1
ATOM 771 O O . TRP A 1 96 ? -18.045 -26.236 46.200 1.00 60.72 96 TRP A O 1
ATOM 781 N N . TRP A 1 97 ? -18.715 -27.980 44.950 1.00 61.53 97 TRP A N 1
ATOM 782 C CA . TRP A 1 97 ? -20.152 -27.774 45.154 1.00 61.53 97 TRP A CA 1
ATOM 783 C C . TRP A 1 97 ? -20.736 -28.712 46.233 1.00 61.53 97 TRP A C 1
ATOM 785 O O . TRP A 1 97 ? -21.093 -29.854 45.935 1.00 61.53 97 TRP A O 1
ATOM 795 N N . PRO A 1 98 ? -20.844 -28.283 47.505 1.00 59.66 98 PRO A N 1
ATOM 796 C CA . PRO A 1 98 ? -21.423 -29.097 48.572 1.00 59.66 98 PRO A CA 1
ATOM 797 C C . PRO A 1 98 ? -22.960 -29.171 48.495 1.00 59.66 98 PRO A C 1
ATOM 799 O O . PRO A 1 98 ? -23.649 -28.250 48.060 1.00 59.66 98 PRO A O 1
ATOM 802 N N . ALA A 1 99 ? -23.506 -30.289 48.978 1.00 58.19 99 ALA A N 1
ATOM 803 C CA . ALA A 1 99 ? -24.888 -30.739 48.784 1.00 58.19 99 ALA A CA 1
ATOM 804 C C . ALA A 1 99 ? -25.983 -30.000 49.594 1.00 58.19 99 ALA A C 1
ATOM 806 O O . ALA A 1 99 ? -27.088 -30.523 49.730 1.00 58.19 99 ALA A O 1
ATOM 807 N N . GLN A 1 100 ? -25.724 -28.801 50.131 1.00 60.69 100 GLN A N 1
ATOM 808 C CA . GLN A 1 100 ? -26.731 -28.016 50.871 1.00 60.69 100 GLN A CA 1
ATOM 809 C C . GLN A 1 100 ? -26.671 -26.514 50.531 1.00 60.69 100 GLN A C 1
ATOM 811 O O . GLN A 1 100 ? -26.165 -25.713 51.321 1.00 60.69 100 GLN A O 1
ATOM 816 N N . PRO A 1 101 ? -27.209 -26.102 49.365 1.00 62.41 101 PRO A N 1
ATOM 817 C CA . PRO A 1 101 ? -27.085 -24.729 48.876 1.00 62.41 101 PRO A CA 1
ATOM 818 C C . PRO A 1 101 ? -27.838 -23.709 49.750 1.00 62.41 101 PRO A C 1
ATOM 820 O O . PRO A 1 101 ? -27.372 -22.598 49.960 1.00 62.41 101 PRO A O 1
ATOM 823 N N . VAL A 1 102 ? -28.973 -24.049 50.355 1.00 65.50 102 VAL A N 1
ATOM 824 C CA . VAL A 1 102 ? -29.853 -23.015 50.938 1.00 65.50 102 VAL A CA 1
ATOM 825 C C . VAL A 1 102 ? -29.211 -22.237 52.103 1.00 65.50 102 VAL A C 1
ATOM 827 O O . VAL A 1 102 ? -29.333 -21.014 52.164 1.00 65.50 102 VAL A O 1
ATOM 830 N N . LEU A 1 103 ? -28.470 -22.905 52.993 1.00 65.25 103 LEU A N 1
ATOM 831 C CA . LEU A 1 103 ? -27.842 -22.247 54.151 1.00 65.25 103 LEU A CA 1
ATOM 832 C C . LEU A 1 103 ? -26.574 -21.464 53.778 1.00 65.25 103 LEU A C 1
ATOM 834 O O . LEU A 1 103 ? -26.303 -20.407 54.348 1.00 65.25 103 LEU A O 1
ATOM 838 N N . GLN A 1 104 ? -25.818 -21.950 52.793 1.00 63.72 104 GLN A N 1
ATOM 839 C CA . GLN A 1 104 ? -24.580 -21.307 52.353 1.00 63.72 104 GLN A CA 1
ATOM 840 C C . GLN A 1 104 ? -24.852 -20.063 51.511 1.00 63.72 104 GLN A C 1
ATOM 842 O O . GLN A 1 104 ? -24.182 -19.051 51.696 1.00 63.72 104 GLN A O 1
ATOM 847 N N . PHE A 1 105 ? -25.875 -20.099 50.653 1.00 72.81 105 PHE A N 1
ATOM 848 C CA . PHE A 1 105 ? -26.313 -18.917 49.914 1.00 72.81 105 PHE A CA 1
ATOM 849 C C . PHE A 1 105 ? -26.830 -17.826 50.861 1.00 72.81 105 PHE A C 1
ATOM 851 O O . PHE A 1 105 ? -26.550 -16.653 50.634 1.00 72.81 105 PHE A O 1
ATOM 858 N N . GLY A 1 106 ? -27.503 -18.195 51.959 1.00 79.25 106 GLY A N 1
ATOM 859 C CA . GLY A 1 106 ? -27.923 -17.245 52.992 1.00 79.25 106 GLY A CA 1
ATOM 860 C C . GLY A 1 106 ? -26.742 -16.547 53.673 1.00 79.25 106 GLY A C 1
ATOM 861 O O . GLY A 1 106 ? -26.697 -15.319 53.730 1.00 79.25 106 GLY A O 1
ATOM 862 N N . LEU A 1 107 ? -25.747 -17.312 54.134 1.00 82.00 107 LEU A N 1
ATOM 863 C CA . LEU A 1 107 ? -24.552 -16.752 54.777 1.00 82.00 107 LEU A CA 1
ATOM 864 C C . LEU A 1 107 ? -23.700 -15.928 53.796 1.00 82.00 107 LEU A C 1
ATOM 866 O O . LEU A 1 107 ? -23.197 -14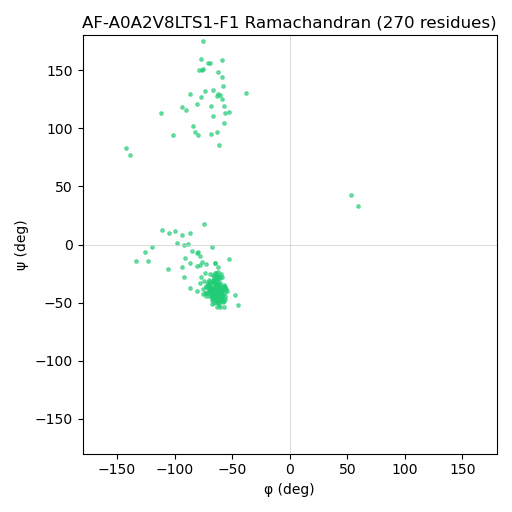.865 54.158 1.00 82.00 107 LEU A O 1
ATOM 870 N N . ALA A 1 108 ? -23.580 -16.383 52.547 1.00 81.62 108 ALA A N 1
ATOM 871 C CA . ALA A 1 108 ? -22.882 -15.661 51.490 1.00 81.62 108 ALA A CA 1
ATOM 872 C C . ALA A 1 108 ? -23.580 -14.338 51.149 1.00 81.62 108 ALA A C 1
ATOM 874 O O . ALA A 1 108 ? -22.905 -13.324 51.005 1.00 81.62 108 ALA A O 1
ATOM 875 N N . LEU A 1 109 ? -24.916 -14.316 51.082 1.00 89.00 109 LEU A N 1
ATOM 876 C CA . LEU A 1 109 ? -25.690 -13.094 50.865 1.00 89.00 109 LEU A CA 1
ATOM 877 C C . LEU A 1 109 ? -25.493 -12.109 52.023 1.00 89.00 109 LEU A C 1
ATOM 879 O O . LEU A 1 109 ? -25.269 -10.927 51.786 1.00 89.00 109 LEU A O 1
ATOM 883 N N . VAL A 1 110 ? -25.520 -12.588 53.269 1.00 90.50 110 VAL A N 1
ATOM 884 C CA . VAL A 1 110 ? -25.293 -11.744 54.452 1.00 90.50 110 VAL A CA 1
ATOM 885 C C . VAL A 1 110 ? -23.879 -11.165 54.448 1.00 90.50 110 VAL A C 1
ATOM 887 O O . VAL A 1 110 ? -23.722 -9.957 54.601 1.00 90.50 110 VAL A O 1
ATOM 890 N N . LEU A 1 111 ? -22.850 -11.983 54.212 1.00 91.50 111 LEU A N 1
ATOM 891 C CA . LEU A 1 111 ? -21.465 -11.510 54.121 1.00 91.50 111 LEU A CA 1
ATOM 892 C C . LEU A 1 111 ? -21.250 -10.559 52.939 1.00 91.50 111 LEU A C 1
ATOM 894 O O . LEU A 1 111 ? -20.504 -9.594 53.074 1.00 91.50 111 LEU A O 1
ATOM 898 N N . LEU A 1 112 ? -21.926 -10.782 51.811 1.00 90.44 112 LEU A N 1
ATOM 899 C CA . LEU A 1 112 ? -21.887 -9.894 50.652 1.00 90.44 112 LEU A CA 1
ATOM 900 C C . LEU A 1 112 ? -22.548 -8.549 50.961 1.00 90.44 112 LEU A C 1
ATOM 902 O O . LEU A 1 112 ? -21.967 -7.510 50.675 1.00 90.44 112 LEU A O 1
ATOM 906 N N . VAL A 1 113 ? -23.722 -8.546 51.592 1.00 92.56 113 VAL A N 1
ATOM 907 C CA . VAL A 1 113 ? -24.416 -7.315 51.997 1.00 92.56 113 VAL A CA 1
ATOM 908 C C . VAL A 1 113 ? -23.590 -6.545 53.025 1.00 92.56 113 VAL A C 1
ATOM 910 O O . VAL A 1 113 ? -23.420 -5.335 52.888 1.00 92.56 113 VAL A O 1
ATOM 913 N N . VAL A 1 114 ? -23.014 -7.234 54.013 1.00 93.06 114 VAL A N 1
ATOM 914 C CA . VAL A 1 114 ? -22.131 -6.625 55.019 1.00 93.06 114 VAL A CA 1
ATOM 915 C C . VAL A 1 114 ? -20.849 -6.100 54.376 1.00 93.06 114 VAL A C 1
ATOM 917 O O . VAL A 1 114 ? -20.449 -4.977 54.664 1.00 93.06 114 VAL A O 1
ATOM 920 N N . GLY A 1 115 ? -20.230 -6.858 53.472 1.00 88.69 115 GLY A N 1
ATOM 921 C CA . GLY A 1 115 ? -19.026 -6.453 52.750 1.00 88.69 115 GLY A CA 1
ATOM 922 C C . GLY A 1 115 ? -19.267 -5.269 51.815 1.00 88.69 115 GLY A C 1
ATOM 923 O O . GLY A 1 115 ? -18.453 -4.353 51.768 1.00 88.69 115 GLY A O 1
ATOM 924 N N . VAL A 1 116 ? -20.410 -5.228 51.126 1.00 87.88 116 VAL A N 1
ATOM 925 C CA . VAL A 1 116 ? -20.818 -4.097 50.281 1.00 87.88 116 VAL A CA 1
ATOM 926 C C . VAL A 1 116 ? -21.137 -2.871 51.132 1.00 87.88 116 VAL A C 1
ATOM 928 O O . VAL A 1 116 ? -20.688 -1.781 50.794 1.00 87.88 116 VAL A O 1
ATOM 931 N N . ALA A 1 117 ? -21.848 -3.027 52.251 1.00 89.56 117 ALA A N 1
ATOM 932 C CA . ALA A 1 117 ? -22.177 -1.924 53.152 1.00 89.56 117 ALA A CA 1
ATOM 933 C C . ALA A 1 117 ? -20.931 -1.356 53.850 1.00 89.56 117 ALA A C 1
ATOM 935 O O . ALA A 1 117 ? -20.748 -0.139 53.902 1.00 89.56 117 ALA A O 1
ATOM 936 N N . ALA A 1 118 ? -20.040 -2.223 54.338 1.00 88.50 118 ALA A N 1
ATOM 937 C CA . ALA A 1 118 ? -18.751 -1.832 54.901 1.00 88.50 118 ALA A CA 1
ATOM 938 C C . ALA A 1 118 ? -17.855 -1.202 53.829 1.00 88.50 118 ALA A C 1
ATOM 940 O O . ALA A 1 118 ? -17.263 -0.155 54.065 1.00 88.50 118 ALA A O 1
ATOM 941 N N . GLY A 1 119 ? -17.826 -1.782 52.629 1.00 82.81 119 GLY A N 1
ATOM 942 C CA . GLY A 1 119 ? -17.091 -1.266 51.482 1.00 82.81 119 GLY A CA 1
ATOM 943 C C . GLY A 1 119 ? -17.611 0.082 50.993 1.00 82.81 119 GLY A C 1
ATOM 944 O O . GLY A 1 119 ? -16.807 0.894 50.566 1.00 82.81 119 GLY A O 1
ATOM 945 N N . TRP A 1 120 ? -18.919 0.351 51.088 1.00 81.19 120 TRP A N 1
ATOM 946 C CA . TRP A 1 120 ? -19.527 1.664 50.831 1.00 81.19 120 TRP A CA 1
ATOM 947 C C . TRP A 1 120 ? -19.179 2.687 51.910 1.00 81.19 120 TRP A C 1
ATOM 949 O O . TRP A 1 120 ? -18.907 3.840 51.591 1.00 81.19 120 TRP A O 1
ATOM 959 N N . ARG A 1 121 ? -19.165 2.270 53.180 1.00 82.88 121 ARG A N 1
ATOM 960 C CA . ARG A 1 121 ? -18.899 3.153 54.324 1.00 82.88 121 ARG A CA 1
ATOM 961 C C . ARG A 1 121 ? -17.418 3.488 54.496 1.00 82.88 121 ARG A C 1
ATOM 963 O O . ARG A 1 121 ? -17.094 4.542 55.026 1.00 82.88 121 ARG A O 1
ATOM 970 N N . LEU A 1 122 ? -16.541 2.592 54.052 1.00 81.69 122 LEU A N 1
ATOM 971 C CA . LEU A 1 122 ? -15.089 2.749 54.074 1.00 81.69 122 LEU A CA 1
ATOM 972 C C . LEU A 1 122 ? -14.529 3.172 52.713 1.00 81.69 122 LEU A C 1
ATOM 974 O O . LEU A 1 122 ? -13.313 3.110 52.552 1.00 81.69 122 LEU A O 1
ATOM 978 N N . ARG A 1 123 ? -15.369 3.577 51.739 1.00 65.31 123 ARG A N 1
ATOM 979 C CA . ARG A 1 123 ? -14.869 4.089 50.454 1.00 65.31 123 ARG A CA 1
ATOM 980 C C . ARG A 1 123 ? -13.939 5.264 50.748 1.00 65.31 123 ARG A C 1
ATOM 982 O O . ARG A 1 123 ? -14.431 6.296 51.205 1.00 65.31 123 ARG A O 1
ATOM 989 N N . PRO A 1 124 ? -12.627 5.142 50.483 1.00 64.06 124 PRO A N 1
ATOM 990 C CA . PRO A 1 124 ? -11.820 6.333 50.336 1.00 64.06 124 PRO A CA 1
ATOM 991 C C . PRO A 1 124 ? -12.433 7.134 49.182 1.00 64.06 124 PRO A C 1
ATOM 993 O O . PRO A 1 124 ? -12.935 6.537 48.221 1.00 64.06 124 PRO A O 1
ATOM 996 N N . GLU A 1 125 ? -12.418 8.464 49.288 1.00 63.97 125 GLU A N 1
ATOM 997 C CA . GLU A 1 125 ? -12.646 9.362 48.148 1.00 63.97 125 GLU A CA 1
ATOM 998 C C . GLU A 1 125 ? -11.975 8.754 46.908 1.00 63.97 125 GLU A C 1
ATOM 1000 O O . GLU A 1 125 ? -10.824 8.309 47.021 1.00 63.97 125 GLU A O 1
ATOM 1005 N N . PRO A 1 126 ? -12.668 8.640 45.758 1.00 58.22 126 PRO A N 1
ATOM 1006 C CA . PRO A 1 126 ? -12.046 8.117 44.559 1.00 58.22 126 PRO A CA 1
ATOM 1007 C C . PRO A 1 126 ? -10.838 8.999 44.266 1.00 58.22 126 PRO A C 1
ATOM 1009 O O . PRO A 1 126 ? -10.979 10.135 43.820 1.00 58.22 126 PRO A O 1
ATOM 1012 N N . VAL A 1 127 ? -9.641 8.484 44.547 1.00 54.44 127 VAL A N 1
ATOM 1013 C CA . VAL A 1 127 ? -8.404 9.086 44.075 1.00 54.44 127 VAL A CA 1
ATOM 1014 C C . VAL A 1 127 ? -8.502 8.985 42.565 1.00 54.44 127 VAL A C 1
ATOM 1016 O O . VAL A 1 127 ? -8.269 7.927 41.979 1.00 54.44 127 VAL A O 1
ATOM 1019 N N . VAL A 1 128 ? -8.943 10.077 41.947 1.00 56.28 128 VAL A N 1
ATOM 1020 C CA . VAL A 1 128 ? -8.823 10.315 40.520 1.00 56.28 128 VAL A CA 1
ATOM 1021 C C . VAL A 1 128 ? -7.322 10.325 40.260 1.00 56.28 128 VAL A C 1
ATOM 1023 O O . VAL A 1 128 ? -6.679 11.366 40.319 1.00 56.28 128 VAL A O 1
ATOM 1026 N N . GLN A 1 129 ? -6.730 9.148 40.047 1.00 57.50 129 GLN A N 1
ATOM 1027 C CA . GLN A 1 129 ? -5.461 9.075 39.344 1.00 57.50 129 GLN A CA 1
ATOM 1028 C C . GLN A 1 129 ? -5.728 9.750 38.002 1.00 57.50 129 GLN A C 1
ATOM 1030 O O . GLN A 1 129 ? -6.646 9.322 37.290 1.00 57.50 129 GLN A O 1
ATOM 1035 N N . PRO A 1 130 ? -5.029 10.846 37.678 1.00 56.47 130 PRO A N 1
ATOM 1036 C CA . PRO A 1 130 ? -5.263 11.536 36.434 1.00 56.47 130 PRO A CA 1
ATOM 1037 C C . PRO A 1 130 ? -4.769 10.608 35.329 1.00 56.47 130 PRO A C 1
ATOM 1039 O O . PRO A 1 130 ? -3.603 10.611 34.954 1.00 56.47 130 PRO A O 1
ATOM 1042 N N . ASN A 1 131 ? -5.689 9.833 34.754 1.00 56.91 131 ASN A N 1
ATOM 1043 C CA . ASN A 1 131 ? -5.484 9.122 33.493 1.00 56.91 131 ASN A CA 1
ATOM 1044 C C . ASN A 1 131 ? -4.994 10.072 32.374 1.00 56.91 131 ASN A C 1
ATOM 1046 O O . ASN A 1 131 ? -4.534 9.591 31.343 1.00 56.91 131 ASN A O 1
ATOM 1050 N N . GLY A 1 132 ? -5.066 11.393 32.609 1.00 62.94 132 GLY A N 1
ATOM 1051 C CA . GLY A 1 132 ? -4.483 12.481 31.829 1.00 62.94 132 GLY A CA 1
ATOM 1052 C C . GLY A 1 132 ? -3.039 12.240 31.398 1.00 62.94 132 GLY A C 1
ATOM 1053 O O . GLY A 1 132 ? -2.781 12.285 30.201 1.00 62.94 132 GLY A O 1
ATOM 1054 N N . GLU A 1 133 ? -2.128 11.892 32.311 1.00 71.44 133 GLU A N 1
ATOM 1055 C CA . GLU A 1 133 ? -0.691 11.800 31.987 1.00 71.44 133 GLU A CA 1
ATOM 1056 C C . GLU A 1 133 ? -0.396 10.653 30.999 1.00 71.44 133 GLU A C 1
ATOM 1058 O O . GLU A 1 133 ? 0.317 10.815 30.012 1.00 71.44 133 GLU A O 1
ATOM 1063 N N . ILE A 1 134 ? -1.050 9.498 31.174 1.00 73.56 134 ILE A N 1
ATOM 1064 C CA . ILE A 1 134 ? -0.928 8.366 30.239 1.00 73.56 134 ILE A CA 1
ATOM 1065 C C . ILE A 1 134 ? -1.608 8.683 28.898 1.00 73.56 134 ILE A C 1
ATOM 1067 O O . ILE A 1 134 ? -1.135 8.249 27.844 1.00 73.56 134 ILE A O 1
ATOM 1071 N N . THR A 1 135 ? -2.728 9.413 28.901 1.00 81.50 135 THR A N 1
ATOM 1072 C CA . THR A 1 135 ? -3.391 9.830 27.654 1.00 81.50 135 THR A CA 1
ATOM 1073 C C . THR A 1 135 ? -2.603 10.887 26.886 1.00 81.50 135 THR A C 1
ATOM 1075 O O . THR A 1 135 ? -2.579 10.823 25.656 1.00 81.50 135 THR A O 1
ATOM 1078 N N . GLU A 1 136 ? -1.928 11.794 27.587 1.00 83.12 136 GLU A N 1
ATOM 1079 C CA . GLU A 1 136 ? -1.075 12.842 27.027 1.00 83.12 136 GLU A CA 1
ATOM 1080 C C . GLU A 1 136 ? 0.167 12.228 26.377 1.00 83.12 136 GLU A C 1
ATOM 1082 O O . GLU A 1 136 ? 0.354 12.383 25.172 1.00 83.12 136 GLU A O 1
ATOM 1087 N N . LEU A 1 137 ? 0.897 11.365 27.096 1.00 84.56 137 LEU A N 1
ATOM 1088 C CA . LEU A 1 137 ? 2.051 10.634 26.552 1.00 84.56 137 LEU A CA 1
ATOM 1089 C C . LEU A 1 137 ? 1.685 9.765 25.335 1.00 84.56 137 LEU A C 1
ATOM 1091 O O . LEU A 1 137 ? 2.425 9.684 24.354 1.00 84.56 137 LEU A O 1
ATOM 1095 N N . ARG A 1 138 ? 0.513 9.109 25.346 1.00 84.12 138 ARG A N 1
ATOM 1096 C CA . ARG A 1 138 ? 0.012 8.369 24.167 1.00 84.12 138 ARG A CA 1
ATOM 1097 C C . ARG A 1 138 ? -0.328 9.297 22.999 1.00 84.12 138 ARG A C 1
ATOM 1099 O O . ARG A 1 138 ? -0.242 8.872 21.846 1.00 84.12 138 ARG A O 1
ATOM 1106 N N . GLY A 1 139 ? -0.767 10.522 23.276 1.00 86.25 139 GLY A N 1
ATOM 1107 C CA . GLY A 1 139 ? -0.955 11.575 22.280 1.00 86.25 139 GLY A CA 1
ATOM 1108 C C . GLY A 1 139 ? 0.369 11.964 21.634 1.00 86.25 139 GLY A C 1
ATOM 1109 O O . GLY A 1 139 ? 0.501 11.837 20.417 1.00 86.25 139 GLY A O 1
ATOM 1110 N N . GLU A 1 140 ? 1.363 12.315 22.448 1.00 87.56 140 GLU A N 1
ATOM 1111 C CA . GLU A 1 140 ? 2.703 12.699 21.992 1.00 87.56 140 GLU A CA 1
ATOM 1112 C C . GLU A 1 140 ? 3.354 11.607 21.137 1.00 87.56 140 GLU A C 1
ATOM 1114 O O . GLU A 1 140 ? 3.818 11.874 20.030 1.00 87.56 140 GLU A O 1
ATOM 1119 N N . LEU A 1 141 ? 3.304 10.344 21.576 1.00 88.38 141 LEU A N 1
ATOM 1120 C CA . LEU A 1 141 ? 3.850 9.226 20.801 1.00 88.38 141 LEU A CA 1
ATOM 1121 C C . LEU A 1 141 ? 3.164 9.053 19.440 1.00 88.38 141 LEU A C 1
ATOM 1123 O O . LEU A 1 141 ? 3.824 8.691 18.464 1.00 88.38 141 LEU A O 1
ATOM 1127 N N . ARG A 1 142 ? 1.847 9.289 19.350 1.00 88.19 142 ARG A N 1
ATOM 1128 C CA . ARG A 1 142 ? 1.132 9.248 18.064 1.00 88.19 142 ARG A CA 1
ATOM 1129 C C . ARG A 1 142 ? 1.605 10.370 17.147 1.00 88.19 142 ARG A C 1
ATOM 1131 O O . ARG A 1 142 ? 1.927 10.088 15.995 1.00 88.19 142 ARG A O 1
ATOM 1138 N N . GLN A 1 143 ? 1.724 11.584 17.675 1.00 89.75 143 GLN A N 1
ATOM 1139 C CA . GLN A 1 143 ? 2.193 12.744 16.920 1.00 89.75 143 GLN A CA 1
ATOM 1140 C C . GLN A 1 143 ? 3.638 12.560 16.434 1.00 89.75 143 GLN A C 1
ATOM 114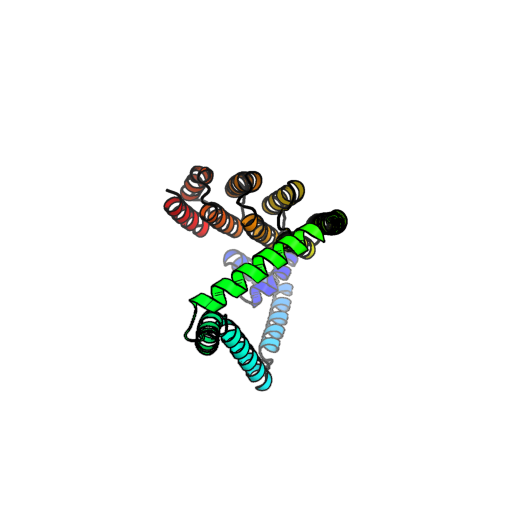2 O O . GLN A 1 143 ? 3.943 12.806 15.268 1.00 89.75 143 GLN A O 1
ATOM 1147 N N . MET A 1 144 ? 4.524 12.027 17.280 1.00 90.50 144 MET A N 1
ATOM 1148 C CA . MET A 1 144 ? 5.897 11.692 16.890 1.00 90.50 144 MET A CA 1
ATOM 1149 C C . MET A 1 144 ? 5.936 10.668 15.751 1.00 90.50 144 MET A C 1
ATOM 1151 O O . MET A 1 144 ? 6.676 10.848 14.786 1.00 90.50 144 MET A O 1
ATOM 1155 N N . ARG A 1 145 ? 5.123 9.604 15.821 1.00 90.94 145 ARG A N 1
ATOM 1156 C CA . ARG A 1 145 ? 5.062 8.589 14.754 1.00 90.94 145 ARG A CA 1
ATOM 1157 C C . ARG A 1 145 ? 4.544 9.161 13.435 1.00 90.94 145 ARG A C 1
ATOM 1159 O O . ARG A 1 145 ? 5.053 8.767 12.390 1.00 90.94 145 ARG A O 1
ATOM 1166 N N . GLN A 1 146 ? 3.570 10.070 13.478 1.00 93.00 146 GLN A N 1
ATOM 1167 C CA . GLN A 1 146 ? 3.056 10.757 12.288 1.00 93.00 146 GLN A CA 1
ATOM 1168 C C . GLN A 1 146 ? 4.142 11.612 11.631 1.00 93.00 146 GLN A C 1
ATOM 1170 O O . GLN A 1 146 ? 4.379 11.474 10.434 1.00 93.00 146 GLN A O 1
ATOM 1175 N N . MET A 1 147 ? 4.871 12.413 12.416 1.00 92.12 147 MET A N 1
ATOM 1176 C CA . MET A 1 147 ? 5.979 13.226 11.901 1.00 92.12 147 MET A CA 1
ATOM 1177 C C . MET A 1 147 ? 7.081 12.373 11.262 1.00 92.12 147 MET A C 1
ATOM 1179 O O . MET A 1 147 ? 7.590 12.728 10.201 1.00 92.12 147 MET A O 1
ATOM 1183 N N . VAL A 1 148 ? 7.422 11.226 11.860 1.00 93.44 148 VAL A N 1
ATOM 1184 C CA . VAL A 1 148 ? 8.392 10.284 11.276 1.00 93.44 148 VAL A CA 1
ATOM 1185 C C . VAL A 1 148 ? 7.884 9.725 9.948 1.00 93.44 148 VAL A C 1
ATOM 1187 O O . VAL A 1 148 ? 8.629 9.731 8.971 1.00 93.44 148 VAL A O 1
ATOM 1190 N N . ALA A 1 149 ? 6.623 9.285 9.884 1.00 93.19 149 ALA A N 1
ATOM 1191 C CA . ALA A 1 149 ? 6.039 8.779 8.643 1.00 93.19 149 ALA A CA 1
ATOM 1192 C C . ALA A 1 149 ? 6.096 9.833 7.525 1.00 93.19 149 ALA A C 1
ATOM 1194 O O . ALA A 1 149 ? 6.595 9.546 6.438 1.00 93.19 149 ALA A O 1
ATOM 1195 N N . LEU A 1 150 ? 5.652 11.062 7.812 1.00 93.88 150 LEU A N 1
ATOM 1196 C CA . LEU A 1 150 ? 5.669 12.183 6.867 1.00 93.88 150 LEU A CA 1
ATOM 1197 C C . LEU A 1 150 ? 7.090 12.528 6.410 1.00 93.88 150 LEU A C 1
ATOM 1199 O O . LEU A 1 150 ? 7.347 12.638 5.213 1.00 93.88 150 LEU A O 1
ATOM 1203 N N . SER A 1 151 ? 8.033 12.636 7.348 1.00 94.50 151 SER A N 1
ATOM 1204 C CA . SER A 1 151 ? 9.424 12.975 7.041 1.00 94.50 151 SER A CA 1
ATOM 1205 C C . SER A 1 151 ? 10.104 11.922 6.167 1.00 94.50 151 SER A C 1
ATOM 1207 O O . SER A 1 151 ? 10.854 12.277 5.257 1.00 94.50 151 SER A O 1
ATOM 1209 N N . LEU A 1 152 ? 9.826 10.637 6.407 1.00 94.25 152 LEU A N 1
ATOM 1210 C CA . LEU A 1 152 ? 10.343 9.537 5.595 1.00 94.25 152 LEU A CA 1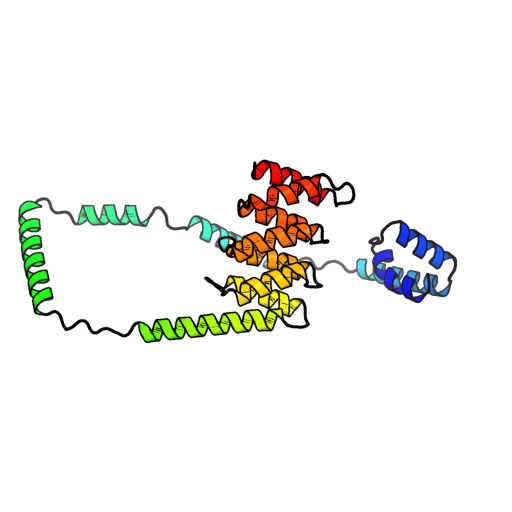
ATOM 1211 C C . LEU A 1 152 ? 9.729 9.529 4.186 1.00 94.25 152 LEU A C 1
ATOM 1213 O O . LEU A 1 152 ? 10.459 9.344 3.215 1.00 94.25 152 LEU A O 1
ATOM 1217 N N . MET A 1 153 ? 8.424 9.798 4.053 1.00 93.50 153 MET A N 1
ATOM 1218 C CA . MET A 1 153 ? 7.745 9.906 2.750 1.00 93.50 153 MET A CA 1
ATOM 1219 C C . MET A 1 153 ? 8.257 11.070 1.890 1.00 93.50 153 MET A C 1
ATOM 1221 O O . MET A 1 153 ? 8.183 11.002 0.670 1.00 93.50 153 MET A O 1
ATOM 1225 N N . GLN A 1 154 ? 8.832 12.108 2.494 1.00 91.81 154 GLN A N 1
ATOM 1226 C CA . GLN A 1 154 ? 9.399 13.252 1.769 1.00 91.81 154 GLN A CA 1
ATOM 1227 C C . GLN A 1 154 ? 10.875 13.065 1.370 1.00 91.81 154 GLN A C 1
ATOM 1229 O O . GLN A 1 154 ? 11.472 13.955 0.764 1.00 91.81 154 GLN A O 1
ATOM 1234 N N . GLN A 1 155 ? 11.496 11.927 1.699 1.00 93.56 155 GLN A N 1
ATOM 1235 C CA . GLN A 1 155 ? 12.904 11.685 1.379 1.00 93.56 155 GLN A CA 1
ATOM 1236 C C . GLN A 1 155 ? 13.144 11.467 -0.120 1.00 93.56 155 GLN A C 1
ATOM 1238 O O . GLN A 1 155 ? 12.285 11.006 -0.870 1.00 93.56 155 GLN A O 1
ATOM 1243 N N . GLN A 1 156 ? 14.371 11.733 -0.572 1.00 88.50 156 GLN A N 1
ATOM 1244 C CA . GLN A 1 156 ? 14.744 11.532 -1.979 1.00 88.50 156 GLN A CA 1
ATOM 1245 C C . GLN A 1 156 ? 14.845 10.045 -2.357 1.00 88.50 156 GLN A C 1
ATOM 1247 O O . GLN A 1 156 ? 14.535 9.665 -3.487 1.00 88.50 156 GLN A O 1
ATOM 1252 N N . SER A 1 157 ? 15.251 9.194 -1.411 1.00 95.94 157 SER A N 1
ATOM 1253 C CA . SER A 1 157 ? 15.408 7.755 -1.628 1.00 95.94 157 SER A CA 1
ATOM 1254 C C . SER A 1 157 ? 14.061 7.035 -1.619 1.00 95.94 157 SER A C 1
ATOM 1256 O O . SER A 1 157 ? 13.325 7.108 -0.635 1.00 95.94 157 SER A O 1
ATOM 1258 N N . ALA A 1 158 ? 13.783 6.256 -2.668 1.00 93.25 158 ALA A N 1
ATOM 1259 C CA . ALA A 1 158 ? 12.589 5.413 -2.741 1.00 93.25 158 ALA A CA 1
ATOM 1260 C C . ALA A 1 158 ? 12.495 4.425 -1.563 1.00 93.25 158 ALA A C 1
ATOM 1262 O O . ALA A 1 158 ? 11.403 4.172 -1.062 1.00 93.25 158 ALA A O 1
ATOM 1263 N N . SER A 1 159 ? 13.628 3.910 -1.072 1.00 95.19 159 SER A N 1
ATOM 1264 C CA . SER A 1 159 ? 13.658 3.008 0.086 1.00 95.19 159 SER A CA 1
ATOM 1265 C C . SER A 1 159 ? 13.213 3.700 1.374 1.00 95.19 159 SER A C 1
ATOM 1267 O O . SER A 1 159 ? 12.527 3.089 2.188 1.00 95.19 159 SER A O 1
ATOM 1269 N N . GLU A 1 160 ? 13.585 4.968 1.571 1.00 95.00 160 GLU A N 1
ATOM 1270 C CA . GLU A 1 160 ? 13.149 5.747 2.738 1.00 95.00 160 GLU A CA 1
ATOM 1271 C C . GLU A 1 160 ? 11.672 6.130 2.625 1.00 95.00 160 GLU A C 1
ATOM 1273 O O . GLU A 1 160 ? 10.924 5.957 3.587 1.00 95.00 160 GLU A O 1
ATOM 1278 N N . ARG A 1 161 ? 11.212 6.529 1.432 1.00 96.62 161 ARG A N 1
ATOM 1279 C CA . ARG A 1 161 ? 9.785 6.792 1.203 1.00 96.62 161 ARG A CA 1
ATOM 1280 C C . ARG A 1 161 ? 8.929 5.557 1.450 1.00 96.62 161 ARG A C 1
ATOM 1282 O O . ARG A 1 161 ? 7.934 5.640 2.165 1.00 96.62 161 ARG A O 1
ATOM 1289 N N . LEU A 1 162 ? 9.371 4.393 0.974 1.00 95.38 162 LEU A N 1
ATOM 1290 C CA . LEU A 1 162 ? 8.722 3.111 1.249 1.00 95.38 162 LEU A CA 1
ATOM 1291 C C . LEU A 1 162 ? 8.670 2.795 2.752 1.00 95.38 162 LEU A C 1
ATOM 1293 O O . LEU A 1 162 ? 7.645 2.326 3.243 1.00 95.38 162 LEU A O 1
ATOM 1297 N N . LYS A 1 163 ? 9.743 3.072 3.507 1.00 94.50 163 LYS A N 1
ATOM 1298 C CA . LYS A 1 163 ? 9.719 2.944 4.975 1.00 94.50 163 LYS A CA 1
ATOM 1299 C C . LYS A 1 163 ? 8.690 3.882 5.600 1.00 94.50 163 LYS A C 1
ATOM 1301 O O . LYS A 1 163 ? 7.989 3.452 6.508 1.00 94.50 163 LYS A O 1
ATOM 1306 N N . GLY A 1 164 ? 8.581 5.121 5.119 1.00 94.25 164 GLY A N 1
ATOM 1307 C CA . GLY A 1 164 ? 7.576 6.085 5.573 1.00 94.25 164 GLY A CA 1
ATOM 1308 C C . GLY A 1 164 ? 6.149 5.593 5.349 1.00 94.25 164 GLY A C 1
ATOM 1309 O O . GLY A 1 164 ? 5.347 5.586 6.283 1.00 94.25 164 GLY A O 1
ATOM 1310 N N . VAL A 1 165 ? 5.867 5.074 4.150 1.00 95.19 165 VAL A N 1
ATOM 1311 C CA . VAL A 1 165 ? 4.584 4.437 3.821 1.00 95.19 165 VAL A CA 1
ATOM 1312 C C . VAL A 1 165 ? 4.320 3.241 4.738 1.00 95.19 165 VAL A C 1
ATOM 1314 O O . VAL A 1 165 ? 3.259 3.161 5.349 1.00 95.19 165 VAL A O 1
ATOM 1317 N N . ASN A 1 166 ? 5.299 2.356 4.941 1.00 91.62 166 ASN A N 1
ATOM 1318 C CA . ASN A 1 166 ? 5.153 1.209 5.845 1.00 91.62 166 ASN A CA 1
ATOM 1319 C C . ASN A 1 166 ? 4.985 1.617 7.318 1.00 91.62 166 ASN A C 1
ATOM 1321 O O . ASN A 1 166 ? 4.342 0.916 8.099 1.00 91.62 166 ASN A O 1
ATOM 1325 N N . TRP A 1 167 ? 5.542 2.754 7.729 1.00 91.00 167 TRP A N 1
ATOM 1326 C CA . TRP A 1 167 ? 5.349 3.268 9.081 1.00 91.00 167 TRP A CA 1
ATOM 1327 C C . TRP A 1 167 ? 3.889 3.657 9.335 1.00 91.00 167 TRP A C 1
ATOM 1329 O O . TRP A 1 167 ? 3.415 3.559 10.470 1.00 91.00 167 TRP A O 1
ATOM 1339 N N . SER A 1 168 ? 3.149 4.026 8.283 1.00 88.88 168 SER A N 1
ATOM 1340 C CA . SER A 1 168 ? 1.731 4.373 8.395 1.00 88.88 168 SER A CA 1
ATOM 1341 C C . SER A 1 168 ? 0.861 3.215 8.907 1.00 88.88 168 SER A C 1
ATOM 1343 O O . SER A 1 168 ? -0.097 3.480 9.629 1.00 88.88 168 SER A O 1
ATOM 1345 N N . TYR A 1 169 ? 1.244 1.946 8.690 1.00 86.69 169 TYR A N 1
ATOM 1346 C CA . TYR A 1 169 ? 0.530 0.779 9.243 1.00 86.69 169 TYR A CA 1
ATOM 1347 C C . TYR A 1 169 ? 0.471 0.773 10.778 1.00 86.69 169 TYR A C 1
ATOM 1349 O O . TYR A 1 169 ? -0.430 0.190 11.386 1.00 86.69 169 TYR A O 1
ATOM 1357 N N . GLN A 1 170 ? 1.434 1.428 11.433 1.00 86.38 170 GLN A N 1
ATOM 1358 C CA . GLN A 1 170 ? 1.498 1.519 12.894 1.00 86.38 170 GLN A CA 1
ATOM 1359 C C . GLN A 1 170 ? 0.569 2.604 13.462 1.00 86.38 170 GLN A C 1
ATOM 1361 O O . GLN A 1 170 ? 0.428 2.725 14.686 1.00 86.38 170 GLN A O 1
ATOM 1366 N N . LEU A 1 171 ? -0.050 3.414 12.598 1.00 86.25 171 LEU A N 1
ATOM 1367 C CA . LEU A 1 171 ? -0.981 4.467 12.975 1.00 86.25 171 LEU A CA 1
ATOM 1368 C C . LEU A 1 171 ? -2.401 3.890 12.999 1.00 86.25 171 LEU A C 1
ATOM 1370 O O . LEU A 1 171 ? -2.942 3.487 11.979 1.00 86.25 171 LEU A O 1
ATOM 1374 N N . GLN A 1 172 ? -3.034 3.863 14.174 1.00 81.81 172 GLN A N 1
ATOM 1375 C CA . GLN A 1 172 ? -4.426 3.399 14.283 1.00 81.81 172 GLN A CA 1
ATOM 1376 C C . GLN A 1 172 ? -5.422 4.389 13.665 1.00 81.81 172 GLN A C 1
ATOM 1378 O O . GLN A 1 172 ? -6.421 3.985 13.081 1.00 81.81 172 GLN A O 1
ATOM 1383 N N . GLN A 1 173 ? -5.156 5.686 13.824 1.00 84.44 173 GLN A N 1
ATOM 1384 C CA . GLN A 1 173 ? -5.967 6.784 13.301 1.00 84.44 173 GLN A CA 1
ATOM 1385 C C . GLN A 1 173 ? -5.019 7.893 12.831 1.00 84.44 173 GLN A C 1
ATOM 1387 O O . GLN A 1 173 ? -4.702 8.792 13.614 1.00 84.44 173 GLN A O 1
ATOM 1392 N N . PRO A 1 174 ? -4.475 7.792 11.605 1.00 88.44 174 PRO A N 1
ATOM 1393 C CA . PRO A 1 174 ? -3.730 8.889 11.009 1.00 88.44 174 PRO A CA 1
ATOM 1394 C C . PRO A 1 174 ? -4.647 10.099 10.834 1.00 88.44 174 PRO A C 1
ATOM 1396 O O . PRO A 1 174 ? -5.855 9.966 10.625 1.00 88.44 174 PRO A O 1
ATOM 1399 N N . ASP A 1 175 ? -4.056 11.278 10.935 1.00 90.44 175 ASP A N 1
ATOM 1400 C CA . ASP A 1 175 ? -4.733 12.521 10.626 1.00 90.44 175 ASP A CA 1
ATOM 1401 C C . ASP A 1 175 ? -4.859 12.707 9.108 1.00 90.44 175 ASP A C 1
ATOM 1403 O O . ASP A 1 175 ? -4.366 11.924 8.288 1.00 90.44 175 ASP A O 1
ATOM 1407 N N . ARG A 1 176 ? -5.564 13.769 8.718 1.00 92.12 176 ARG A N 1
ATOM 1408 C CA . ARG A 1 176 ? -5.813 14.063 7.306 1.00 92.12 176 ARG A CA 1
ATOM 1409 C C . ARG A 1 176 ? -4.520 14.338 6.535 1.00 92.12 176 ARG A C 1
ATOM 1411 O O . ARG A 1 176 ? -4.466 14.035 5.346 1.00 92.12 176 ARG A O 1
ATOM 1418 N N . GLU A 1 177 ? -3.505 14.900 7.187 1.00 93.31 177 GLU A N 1
ATOM 1419 C CA . GLU A 1 177 ? -2.219 15.216 6.563 1.00 93.31 177 GLU A CA 1
ATOM 1420 C C . GLU A 1 177 ? -1.501 13.946 6.101 1.00 93.31 177 GLU A C 1
ATOM 1422 O O . GLU A 1 177 ? -1.155 13.838 4.925 1.00 93.31 177 GLU A O 1
ATOM 1427 N N . VAL A 1 178 ? -1.393 12.932 6.967 1.00 94.75 178 VAL A N 1
ATOM 1428 C CA . VAL A 1 178 ? -0.802 11.636 6.601 1.00 94.75 178 VAL A CA 1
ATOM 1429 C C . VAL A 1 178 ? -1.577 10.951 5.475 1.00 94.75 178 VAL A C 1
ATOM 1431 O O . VAL A 1 178 ? -0.970 10.428 4.544 1.00 94.75 178 VAL A O 1
ATOM 1434 N N . LEU A 1 179 ? -2.912 10.975 5.510 1.00 95.75 179 LEU A N 1
ATOM 1435 C CA . LEU A 1 179 ? -3.727 10.380 4.441 1.00 95.75 179 LEU A CA 1
ATOM 1436 C C . LEU A 1 179 ? -3.547 11.102 3.106 1.00 95.75 179 LEU A C 1
ATOM 1438 O O . LEU A 1 179 ? -3.488 10.459 2.061 1.00 95.75 179 LEU A O 1
ATOM 1442 N N . THR A 1 180 ? -3.437 12.429 3.143 1.00 95.44 180 THR A N 1
ATOM 1443 C CA . THR A 1 180 ? -3.182 13.236 1.946 1.00 95.44 180 THR A CA 1
ATOM 1444 C C . THR A 1 180 ? -1.792 12.932 1.393 1.00 95.44 180 THR A C 1
ATOM 1446 O O . THR A 1 180 ? -1.657 12.760 0.189 1.00 95.44 180 THR A O 1
ATOM 1449 N N . ALA A 1 181 ? -0.783 12.774 2.255 1.00 96.00 181 ALA A N 1
ATOM 1450 C CA . ALA A 1 181 ? 0.564 12.382 1.845 1.00 96.00 181 ALA A CA 1
ATOM 1451 C C . ALA A 1 181 ? 0.606 10.975 1.221 1.00 96.00 181 ALA A C 1
ATOM 1453 O O . ALA A 1 181 ? 1.292 10.773 0.224 1.00 96.00 181 ALA A O 1
ATOM 1454 N N . LEU A 1 182 ? -0.153 10.009 1.753 1.00 97.12 182 LEU A N 1
ATOM 1455 C CA . LEU A 1 182 ? -0.276 8.672 1.155 1.00 97.12 182 LEU A CA 1
ATOM 1456 C C . LEU A 1 182 ? -0.959 8.716 -0.219 1.00 97.12 182 LEU A C 1
ATOM 1458 O O . LEU A 1 182 ? -0.500 8.056 -1.149 1.00 97.12 182 LEU A O 1
ATOM 1462 N N . LEU A 1 183 ? -2.030 9.503 -0.365 1.00 96.94 183 LEU A N 1
ATOM 1463 C CA . LEU A 1 183 ? -2.708 9.704 -1.650 1.00 96.94 183 LEU A CA 1
ATOM 1464 C C . LEU A 1 183 ? -1.806 10.415 -2.668 1.00 96.94 183 LEU A C 1
ATOM 1466 O O . LEU A 1 183 ? -1.765 10.014 -3.827 1.00 96.94 183 LEU A O 1
ATOM 1470 N N . ASP A 1 184 ? -1.050 11.424 -2.241 1.00 96.56 184 ASP A N 1
ATOM 1471 C CA . ASP A 1 184 ? -0.072 12.111 -3.086 1.00 96.56 184 ASP A CA 1
ATOM 1472 C C . ASP A 1 184 ? 1.056 11.166 -3.524 1.00 96.56 184 ASP A C 1
ATOM 1474 O O . ASP A 1 184 ? 1.394 11.097 -4.704 1.00 96.56 184 ASP A O 1
ATOM 1478 N N . THR A 1 185 ? 1.554 10.344 -2.596 1.00 96.81 185 THR A N 1
ATOM 1479 C CA . THR A 1 185 ? 2.547 9.297 -2.874 1.00 96.81 185 THR A CA 1
ATOM 1480 C C . THR A 1 185 ? 2.019 8.300 -3.905 1.00 96.81 185 THR A C 1
ATOM 1482 O O . THR A 1 185 ? 2.704 8.009 -4.881 1.00 96.81 185 THR A O 1
ATOM 1485 N N . LEU A 1 186 ? 0.787 7.807 -3.739 1.00 97.50 186 LEU A N 1
ATOM 1486 C CA . LEU A 1 186 ? 0.116 6.941 -4.712 1.00 97.50 186 LEU A CA 1
ATOM 1487 C C . LEU A 1 186 ? 0.031 7.599 -6.097 1.00 97.50 186 LEU A C 1
ATOM 1489 O O . LEU A 1 186 ? 0.223 6.934 -7.115 1.00 97.50 186 LEU A O 1
ATOM 1493 N N . MET A 1 187 ? -0.258 8.896 -6.135 1.00 95.38 187 MET A N 1
ATOM 1494 C CA . MET A 1 187 ? -0.475 9.621 -7.377 1.00 95.38 187 MET A CA 1
ATOM 1495 C C . MET A 1 187 ? 0.813 9.925 -8.136 1.00 95.38 187 MET A C 1
ATOM 1497 O O . MET A 1 187 ? 0.847 9.753 -9.356 1.00 95.38 187 MET A O 1
ATOM 1501 N N . HIS A 1 188 ? 1.856 10.348 -7.424 1.00 95.06 188 HIS A N 1
ATOM 1502 C CA . HIS A 1 188 ? 2.984 11.058 -8.020 1.00 95.06 188 HIS A CA 1
ATOM 1503 C C . HIS A 1 188 ? 4.358 10.442 -7.729 1.00 95.06 188 HIS A C 1
ATOM 1505 O O . HIS A 1 188 ? 5.340 10.905 -8.312 1.00 95.06 188 HIS A O 1
ATOM 1511 N N . ASP A 1 189 ? 4.481 9.417 -6.870 1.00 96.88 189 ASP A N 1
ATOM 1512 C CA . ASP A 1 189 ? 5.806 8.850 -6.592 1.00 96.88 189 ASP A CA 1
ATOM 1513 C C . ASP A 1 189 ? 6.413 8.239 -7.870 1.00 96.88 189 ASP A C 1
ATOM 1515 O O . ASP A 1 189 ? 5.778 7.401 -8.529 1.00 96.88 189 ASP A O 1
ATOM 1519 N N . PRO A 1 190 ? 7.657 8.611 -8.231 1.00 94.69 190 PRO A N 1
ATOM 1520 C CA . PRO A 1 190 ? 8.301 8.094 -9.435 1.00 94.69 190 PRO A CA 1
ATOM 1521 C C . PRO A 1 190 ? 8.508 6.574 -9.384 1.00 94.69 190 PRO A C 1
ATOM 1523 O O . PRO A 1 190 ? 8.601 5.927 -10.427 1.00 94.69 190 PRO A O 1
ATOM 1526 N N . ASN A 1 191 ? 8.569 5.974 -8.191 1.00 96.31 191 ASN A N 1
ATOM 1527 C CA . ASN A 1 191 ? 8.765 4.545 -8.018 1.00 96.31 191 ASN A CA 1
ATOM 1528 C C . ASN A 1 191 ? 7.421 3.806 -7.884 1.00 96.31 191 ASN A C 1
ATOM 1530 O O . ASN A 1 191 ? 6.668 3.990 -6.929 1.00 96.31 191 ASN A O 1
ATOM 1534 N N . VAL A 1 192 ? 7.151 2.897 -8.827 1.00 95.75 192 VAL A N 1
ATOM 1535 C CA . VAL A 1 192 ? 5.932 2.064 -8.859 1.00 95.75 192 VAL A CA 1
ATOM 1536 C C . VAL A 1 192 ? 5.736 1.257 -7.569 1.00 95.75 192 VAL A C 1
ATOM 1538 O O . VAL A 1 192 ? 4.609 1.136 -7.099 1.00 95.75 192 VAL A O 1
ATOM 1541 N N . ASN A 1 193 ? 6.807 0.749 -6.953 1.00 95.44 193 ASN A N 1
ATOM 1542 C CA . ASN A 1 193 ? 6.704 -0.041 -5.722 1.00 95.44 193 ASN A CA 1
ATOM 1543 C C . ASN A 1 193 ? 6.266 0.813 -4.528 1.00 95.44 193 ASN A C 1
ATOM 1545 O O . ASN A 1 193 ? 5.543 0.328 -3.663 1.00 95.44 193 ASN A O 1
ATOM 1549 N N . VAL A 1 194 ? 6.672 2.086 -4.487 1.00 96.75 194 VAL A N 1
ATOM 1550 C CA . VAL A 1 194 ? 6.228 3.015 -3.440 1.00 96.75 194 VAL A CA 1
ATOM 1551 C C . VAL A 1 194 ? 4.748 3.351 -3.633 1.00 96.75 194 VAL A C 1
ATOM 1553 O O . VAL A 1 194 ? 3.994 3.337 -2.663 1.00 96.75 194 VAL A O 1
ATOM 1556 N N . ARG A 1 195 ? 4.300 3.542 -4.885 1.00 97.06 195 ARG A N 1
ATOM 1557 C CA . ARG A 1 195 ? 2.872 3.708 -5.208 1.00 97.06 195 ARG A CA 1
ATOM 1558 C C . ARG A 1 195 ? 2.035 2.499 -4.794 1.00 97.06 195 ARG A C 1
ATOM 1560 O O . ARG A 1 195 ? 0.999 2.675 -4.165 1.00 97.06 195 ARG A O 1
ATOM 1567 N N . LEU A 1 196 ? 2.491 1.279 -5.089 1.00 96.94 196 LEU A N 1
ATOM 1568 C CA . LEU A 1 19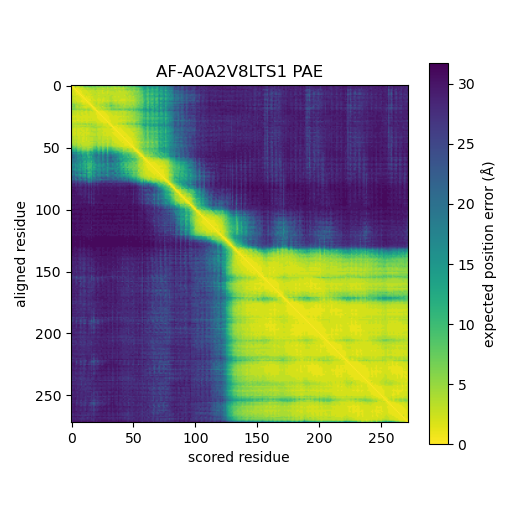6 ? 1.815 0.045 -4.664 1.00 96.94 196 LEU A CA 1
ATOM 1569 C C . LEU A 1 196 ? 1.724 -0.059 -3.139 1.00 96.94 196 LEU A C 1
ATOM 1571 O O . LEU A 1 196 ? 0.646 -0.302 -2.606 1.00 96.94 196 LEU A O 1
ATOM 1575 N N . ALA A 1 197 ? 2.821 0.218 -2.434 1.00 96.25 197 ALA A N 1
ATOM 1576 C CA . ALA A 1 197 ? 2.806 0.236 -0.977 1.00 96.25 197 ALA A CA 1
ATOM 1577 C C . ALA A 1 197 ? 1.826 1.280 -0.417 1.00 96.25 197 ALA A C 1
ATOM 1579 O O . ALA A 1 197 ? 1.214 1.046 0.623 1.00 96.25 197 ALA A O 1
ATOM 1580 N N . ALA A 1 198 ? 1.647 2.416 -1.102 1.00 97.25 198 ALA A N 1
ATOM 1581 C CA . ALA A 1 198 ? 0.661 3.419 -0.717 1.00 97.25 198 ALA A CA 1
ATOM 1582 C C . ALA A 1 198 ? -0.779 2.908 -0.901 1.00 97.25 198 ALA A C 1
ATOM 1584 O O . ALA A 1 198 ? -1.611 3.161 -0.031 1.00 97.25 198 ALA A O 1
ATOM 1585 N N . VAL A 1 199 ? -1.075 2.136 -1.960 1.00 96.88 199 VAL A N 1
ATOM 1586 C CA . VAL A 1 199 ? -2.374 1.442 -2.110 1.00 96.88 199 VAL A CA 1
ATOM 1587 C C . VAL A 1 199 ? -2.631 0.521 -0.917 1.00 96.88 199 VAL A C 1
ATOM 1589 O O . VAL A 1 199 ? -3.700 0.580 -0.304 1.00 96.88 199 VAL A O 1
ATOM 1592 N N . ASP A 1 200 ? -1.645 -0.299 -0.558 1.00 94.69 200 ASP A N 1
ATOM 1593 C CA . ASP A 1 200 ? -1.767 -1.248 0.549 1.00 94.69 200 ASP A CA 1
ATOM 1594 C C . ASP A 1 200 ? -1.948 -0.535 1.900 1.00 94.69 200 ASP A C 1
ATOM 1596 O O . ASP A 1 200 ? -2.792 -0.934 2.705 1.00 94.69 200 ASP A O 1
ATOM 1600 N N . ALA A 1 201 ? -1.239 0.574 2.125 1.00 94.81 201 ALA A N 1
ATOM 1601 C CA . ALA A 1 201 ? -1.401 1.406 3.315 1.00 94.81 201 ALA A CA 1
ATOM 1602 C C . ALA A 1 201 ? -2.802 2.029 3.396 1.00 94.81 201 ALA A C 1
ATOM 1604 O O . ALA A 1 201 ? -3.461 1.979 4.439 1.00 94.81 201 ALA A O 1
ATOM 1605 N N . LEU A 1 202 ? -3.301 2.575 2.284 1.00 95.81 202 LEU A N 1
ATOM 1606 C CA . LEU A 1 202 ? -4.629 3.187 2.205 1.00 95.81 202 LEU A CA 1
ATOM 1607 C C . LEU A 1 202 ? -5.757 2.176 2.452 1.00 95.81 202 LEU A C 1
ATOM 1609 O O . LEU A 1 202 ? -6.804 2.554 2.983 1.00 95.81 202 LEU A O 1
ATOM 1613 N N . ARG A 1 203 ? -5.536 0.886 2.165 1.00 94.25 203 ARG A N 1
ATOM 1614 C CA . ARG A 1 203 ? -6.493 -0.195 2.451 1.00 94.25 203 ARG A CA 1
ATOM 1615 C C . ARG A 1 203 ? -6.921 -0.236 3.917 1.00 94.25 203 ARG A C 1
ATOM 1617 O O . ARG A 1 203 ? -8.108 -0.398 4.198 1.00 94.25 203 ARG A O 1
ATOM 1624 N N . GLN A 1 204 ? -5.995 -0.017 4.854 1.00 92.56 204 GLN A N 1
ATOM 1625 C CA . GLN A 1 204 ? -6.297 0.009 6.293 1.00 92.56 204 GLN A CA 1
ATOM 1626 C C . GLN A 1 204 ? -7.232 1.167 6.679 1.00 92.56 204 GLN A C 1
ATOM 1628 O O . GLN A 1 204 ? -7.955 1.091 7.675 1.00 92.56 204 GLN A O 1
ATOM 1633 N N . PHE A 1 205 ? -7.246 2.233 5.880 1.00 92.69 205 PHE A N 1
ATOM 1634 C CA . PHE A 1 205 ? -7.967 3.471 6.162 1.00 92.69 205 PHE A CA 1
ATOM 1635 C C . PHE A 1 205 ? -9.163 3.703 5.237 1.00 92.69 205 PHE A C 1
ATOM 1637 O O . PHE A 1 205 ? -9.751 4.782 5.263 1.00 92.69 205 PHE A O 1
ATOM 1644 N N . GLY A 1 206 ? -9.595 2.700 4.469 1.00 91.25 206 GLY A N 1
ATOM 1645 C CA . GLY A 1 206 ? -10.694 2.841 3.508 1.00 91.25 206 GLY A CA 1
ATOM 1646 C C . GLY A 1 206 ? -12.087 3.078 4.112 1.00 91.25 206 GLY A C 1
ATOM 1647 O O . GLY A 1 206 ? -13.058 3.281 3.386 1.00 91.25 206 GLY A O 1
ATOM 1648 N N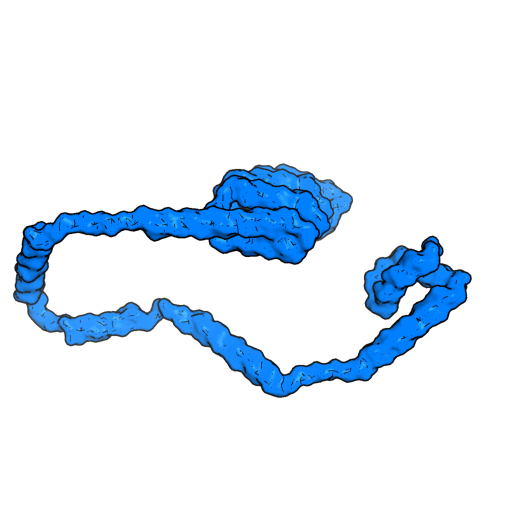 . GLY A 1 207 ? -12.220 3.096 5.441 1.00 90.88 207 GLY A N 1
ATOM 1649 C CA . GLY A 1 207 ? -13.405 3.640 6.117 1.00 90.88 207 GLY A CA 1
ATOM 1650 C C . GLY A 1 207 ? -13.488 5.172 6.071 1.00 90.88 207 GLY A C 1
ATOM 1651 O O . GLY A 1 207 ? -14.553 5.732 6.316 1.00 90.88 207 GLY A O 1
ATOM 1652 N N . GLN A 1 208 ? -12.386 5.859 5.761 1.00 93.00 208 GLN A N 1
ATOM 1653 C CA . GLN A 1 208 ? -12.329 7.316 5.741 1.00 93.00 208 GLN A CA 1
ATOM 1654 C C . GLN A 1 208 ? -12.772 7.865 4.373 1.00 93.00 208 GLN A C 1
ATOM 1656 O O . GLN A 1 208 ? -12.216 7.451 3.353 1.00 93.00 208 GLN A O 1
ATOM 1661 N N . PRO A 1 209 ? -13.711 8.833 4.320 1.00 92.94 209 PRO A N 1
ATOM 1662 C CA . PRO A 1 209 ? -14.219 9.378 3.056 1.00 92.94 209 PRO A CA 1
ATOM 1663 C C . PRO A 1 209 ? -13.123 9.928 2.137 1.00 92.94 209 PRO A C 1
ATOM 1665 O O . PRO A 1 209 ? -13.158 9.705 0.933 1.00 92.94 209 PRO A O 1
ATOM 1668 N N . VAL A 1 210 ? -12.102 10.577 2.713 1.00 94.38 210 VAL A N 1
ATOM 1669 C CA . VAL A 1 210 ? -10.963 11.121 1.954 1.00 94.38 210 VAL A CA 1
ATOM 1670 C C . VAL A 1 210 ? -10.209 10.038 1.176 1.00 94.38 210 VAL A C 1
ATOM 1672 O O . VAL A 1 210 ? -9.791 10.276 0.048 1.00 94.38 210 VAL A O 1
ATOM 1675 N N . VAL A 1 211 ? -10.083 8.835 1.747 1.00 95.62 211 VAL A N 1
ATOM 1676 C CA . VAL A 1 211 ? -9.410 7.703 1.100 1.00 95.62 211 VAL A CA 1
ATOM 1677 C C . VAL A 1 211 ? -10.268 7.157 -0.031 1.00 95.62 211 VAL A C 1
ATOM 1679 O O . VAL A 1 211 ? -9.756 6.942 -1.122 1.00 95.62 211 VAL A O 1
ATOM 1682 N N . ARG A 1 212 ? -11.576 6.989 0.196 1.00 94.81 212 ARG A N 1
ATOM 1683 C CA . ARG A 1 212 ? -12.518 6.492 -0.820 1.00 94.81 212 ARG A CA 1
ATOM 1684 C C . ARG A 1 212 ? -12.503 7.359 -2.073 1.00 94.81 212 ARG A C 1
ATOM 1686 O O . ARG A 1 212 ? -12.226 6.858 -3.159 1.00 94.81 212 ARG A O 1
ATOM 1693 N N . THR A 1 213 ? -12.702 8.664 -1.908 1.00 93.94 213 THR A N 1
ATOM 1694 C CA . THR A 1 213 ? -12.692 9.610 -3.029 1.00 93.94 213 THR A CA 1
ATOM 1695 C C . THR A 1 213 ? -11.325 9.656 -3.714 1.00 93.94 213 THR A C 1
ATOM 1697 O O . THR A 1 213 ? -11.252 9.591 -4.940 1.00 93.94 213 THR A O 1
ATOM 1700 N N . GLY A 1 214 ? -10.235 9.700 -2.939 1.00 95.50 214 GLY A N 1
ATOM 1701 C CA . GLY A 1 214 ? -8.880 9.759 -3.489 1.00 95.50 214 GLY A CA 1
ATOM 1702 C C . GLY A 1 214 ? -8.476 8.508 -4.276 1.00 95.50 214 GLY A C 1
ATOM 1703 O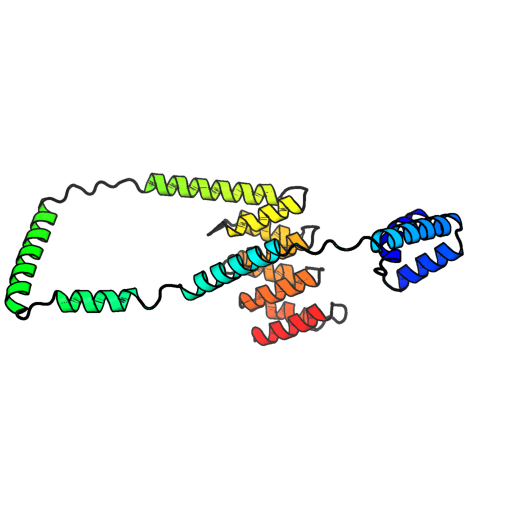 O . GLY A 1 214 ? -7.831 8.618 -5.313 1.00 95.50 214 GLY A O 1
ATOM 1704 N N . VAL A 1 215 ? -8.891 7.317 -3.836 1.00 96.12 215 VAL A N 1
ATOM 1705 C CA . VAL A 1 215 ? -8.626 6.051 -4.541 1.00 96.12 215 VAL A CA 1
ATOM 1706 C C . VAL A 1 215 ? -9.383 5.987 -5.870 1.00 96.12 215 VAL A C 1
ATOM 1708 O O . VAL A 1 215 ? -8.811 5.559 -6.873 1.00 96.12 215 VAL A O 1
ATOM 1711 N N . VAL A 1 216 ? -10.642 6.442 -5.911 1.00 95.31 216 VAL A N 1
ATOM 1712 C CA . VAL A 1 216 ? -11.425 6.510 -7.159 1.00 95.31 216 VAL A CA 1
ATOM 1713 C C . VAL A 1 216 ? -10.810 7.507 -8.142 1.00 95.31 216 VAL A C 1
ATOM 1715 O O . VAL A 1 216 ? -10.701 7.205 -9.332 1.00 95.31 216 VAL A O 1
ATOM 1718 N N . GLU A 1 217 ? -10.364 8.669 -7.656 1.00 95.50 217 GLU A N 1
ATOM 1719 C CA . GLU A 1 217 ? -9.641 9.647 -8.475 1.00 95.50 217 GLU A CA 1
ATOM 1720 C C . GLU A 1 217 ? -8.332 9.061 -9.021 1.00 95.50 217 GLU A C 1
ATOM 1722 O O . GLU A 1 217 ? -8.047 9.194 -10.215 1.00 95.50 217 GLU A O 1
ATOM 1727 N N . ALA A 1 218 ? -7.566 8.366 -8.174 1.00 96.12 218 ALA A N 1
ATOM 1728 C CA . ALA A 1 218 ? -6.313 7.740 -8.570 1.00 96.12 218 ALA A CA 1
ATOM 1729 C C . ALA A 1 218 ? -6.517 6.672 -9.646 1.00 96.12 218 ALA A C 1
ATOM 1731 O O . ALA A 1 218 ? -5.783 6.648 -10.634 1.00 96.12 218 ALA A O 1
ATOM 1732 N N . LEU A 1 219 ? -7.551 5.838 -9.517 1.00 94.94 219 LEU A N 1
ATOM 1733 C CA . LEU A 1 219 ? -7.853 4.785 -10.486 1.00 94.94 219 LEU A CA 1
ATOM 1734 C C . LEU A 1 219 ? -8.029 5.330 -11.913 1.00 94.94 219 LEU A C 1
ATOM 1736 O O . LEU A 1 219 ? -7.601 4.690 -12.870 1.00 94.94 219 LEU A O 1
ATOM 1740 N N . GLY A 1 220 ? -8.616 6.520 -12.062 1.00 90.56 220 GLY A N 1
ATOM 1741 C CA . GLY A 1 220 ? -8.822 7.152 -13.368 1.00 90.56 220 GLY A CA 1
ATOM 1742 C C . GLY A 1 220 ? -7.584 7.825 -13.972 1.00 90.56 220 GLY A C 1
ATOM 1743 O O . GLY A 1 220 ? -7.642 8.244 -15.126 1.00 90.56 220 GLY A O 1
ATOM 1744 N N . ARG A 1 221 ? -6.493 7.974 -13.211 1.00 92.50 221 ARG A N 1
ATOM 1745 C CA . ARG A 1 221 ? -5.296 8.734 -13.618 1.00 92.50 221 ARG A CA 1
ATOM 1746 C C . ARG A 1 221 ? -3.999 7.933 -13.601 1.00 92.50 221 ARG A C 1
ATOM 1748 O O . ARG A 1 221 ? -3.001 8.414 -14.118 1.00 92.50 221 ARG A O 1
ATOM 1755 N N . GLN A 1 222 ? -3.975 6.761 -12.972 1.00 91.38 222 GLN A N 1
ATOM 1756 C CA . GLN A 1 222 ? -2.758 5.959 -12.889 1.00 91.38 222 GLN A CA 1
ATOM 1757 C C . GLN A 1 222 ? -2.419 5.302 -14.227 1.00 91.38 222 GLN A C 1
ATOM 1759 O O . GLN A 1 222 ? -3.262 4.631 -14.812 1.00 91.38 222 GLN A O 1
ATOM 1764 N N . ASP A 1 223 ? -1.155 5.415 -14.640 1.00 89.44 223 ASP A N 1
ATOM 1765 C CA . ASP A 1 223 ? -0.657 4.847 -15.903 1.00 89.44 223 ASP A CA 1
ATOM 1766 C C . ASP A 1 223 ? -0.048 3.445 -15.750 1.00 89.44 223 ASP A C 1
ATOM 1768 O O . ASP A 1 223 ? 0.112 2.715 -16.725 1.00 89.44 223 ASP A O 1
ATOM 1772 N N . SER A 1 224 ? 0.341 3.057 -14.530 1.00 94.69 224 SER A N 1
ATOM 1773 C CA . SER A 1 224 ? 0.974 1.757 -14.287 1.00 94.69 224 SER A CA 1
ATOM 1774 C C . SER A 1 224 ? -0.082 0.650 -14.215 1.00 94.69 224 SER A C 1
ATOM 1776 O O . SER A 1 224 ? -0.899 0.681 -13.290 1.00 94.69 224 SER A O 1
ATOM 1778 N N . PRO A 1 225 ? -0.031 -0.384 -15.083 1.00 94.94 225 PRO A N 1
ATOM 1779 C CA . PRO A 1 225 ? -0.991 -1.488 -15.042 1.00 94.94 225 PRO A CA 1
ATOM 1780 C C . PRO A 1 225 ? -1.038 -2.204 -13.689 1.00 94.94 225 PRO A C 1
ATOM 1782 O O . PRO A 1 225 ? -2.107 -2.594 -13.228 1.00 94.94 225 PRO A O 1
ATOM 1785 N N . MET A 1 226 ? 0.111 -2.341 -13.018 1.00 95.12 226 MET A N 1
ATOM 1786 C CA . MET A 1 226 ? 0.179 -2.968 -11.694 1.00 95.12 226 MET A CA 1
ATOM 1787 C C . MET A 1 226 ? -0.555 -2.141 -10.635 1.00 95.12 226 MET A C 1
ATOM 1789 O O . MET A 1 226 ? -1.309 -2.694 -9.839 1.00 95.12 226 MET A O 1
ATOM 1793 N N . VAL A 1 227 ? -0.367 -0.817 -10.641 1.00 96.25 227 VAL A N 1
ATOM 1794 C CA . VAL A 1 227 ? -1.043 0.086 -9.695 1.00 96.25 227 VAL A CA 1
ATOM 1795 C C . VAL A 1 227 ? -2.538 0.155 -10.000 1.00 96.25 227 VAL A C 1
ATOM 1797 O O . VAL A 1 227 ? -3.343 0.117 -9.076 1.00 96.25 227 VAL A O 1
ATOM 1800 N N . GLN A 1 228 ? -2.928 0.186 -11.278 1.00 96.75 228 GLN A N 1
ATOM 1801 C CA . GLN A 1 228 ? -4.334 0.141 -11.687 1.00 96.75 228 GLN A CA 1
ATOM 1802 C C . GLN A 1 228 ? -5.027 -1.128 -11.176 1.00 96.75 228 GLN A C 1
ATOM 1804 O O . GLN A 1 228 ? -6.093 -1.030 -10.579 1.00 96.75 228 GLN A O 1
ATOM 1809 N N . VAL A 1 229 ? -4.416 -2.307 -11.342 1.00 97.44 229 VAL A N 1
ATOM 1810 C CA . VAL A 1 229 ? -4.956 -3.573 -10.808 1.00 97.44 229 VAL A CA 1
ATOM 1811 C C . VAL A 1 229 ? -5.119 -3.506 -9.289 1.00 97.44 229 VAL A C 1
ATOM 1813 O O . VAL A 1 229 ? -6.202 -3.804 -8.791 1.00 97.44 229 VAL A O 1
ATOM 1816 N N . ALA A 1 230 ? -4.097 -3.036 -8.568 1.00 97.25 230 ALA A N 1
ATOM 1817 C CA . ALA A 1 230 ? -4.156 -2.902 -7.113 1.00 97.25 230 ALA A CA 1
ATOM 1818 C C . ALA A 1 230 ? -5.246 -1.914 -6.651 1.00 97.25 230 ALA A C 1
ATOM 1820 O O . ALA A 1 230 ? -5.916 -2.148 -5.646 1.00 97.25 230 ALA A O 1
ATOM 1821 N N . LEU A 1 231 ? -5.465 -0.824 -7.393 1.00 97.56 231 LEU A N 1
ATOM 1822 C CA . LEU A 1 231 ? -6.546 0.125 -7.125 1.00 97.56 231 LEU A CA 1
ATOM 1823 C C . LEU A 1 231 ? -7.924 -0.471 -7.414 1.00 97.56 231 LEU A C 1
ATOM 1825 O O . LEU A 1 231 ? -8.850 -0.213 -6.650 1.00 97.56 231 LEU A O 1
ATOM 1829 N N . ILE A 1 232 ? -8.063 -1.289 -8.465 1.00 96.94 232 ILE A N 1
ATOM 1830 C CA . ILE A 1 232 ? -9.305 -2.025 -8.740 1.00 96.94 232 ILE A CA 1
ATOM 1831 C C . ILE A 1 232 ? -9.608 -2.990 -7.586 1.00 96.94 232 ILE A C 1
ATOM 1833 O O . ILE A 1 232 ? -10.734 -3.018 -7.094 1.00 96.94 232 ILE A O 1
ATOM 1837 N N . ASP A 1 233 ? -8.608 -3.741 -7.117 1.00 97.31 233 ASP A N 1
ATOM 1838 C CA . ASP A 1 233 ? -8.747 -4.596 -5.932 1.00 97.31 233 ASP A CA 1
ATOM 1839 C C . ASP A 1 233 ? -9.193 -3.790 -4.710 1.00 97.31 233 ASP A C 1
ATOM 1841 O O . ASP A 1 233 ? -10.118 -4.187 -4.005 1.00 97.31 233 ASP A O 1
ATOM 1845 N N . LEU A 1 234 ? -8.586 -2.620 -4.493 1.00 96.50 234 LEU A N 1
ATOM 1846 C CA . LEU A 1 234 ? -8.922 -1.765 -3.366 1.00 96.50 234 LEU A CA 1
ATOM 1847 C C . LEU A 1 234 ? -10.363 -1.239 -3.437 1.00 96.50 234 LEU A C 1
ATOM 1849 O O . LEU A 1 234 ? -11.077 -1.317 -2.440 1.00 96.50 234 LEU A O 1
ATOM 1853 N N . VAL A 1 235 ? -10.832 -0.723 -4.579 1.00 96.44 235 VAL A N 1
ATOM 1854 C CA . VAL A 1 235 ? -12.219 -0.220 -4.677 1.00 96.44 235 VAL A CA 1
ATOM 1855 C C . VAL A 1 235 ? -13.250 -1.334 -4.500 1.00 96.44 235 VAL A C 1
ATOM 1857 O O . VAL A 1 235 ? -14.298 -1.095 -3.897 1.00 96.44 235 VAL A O 1
ATOM 1860 N N . VAL A 1 236 ? -12.940 -2.554 -4.950 1.00 96.19 236 VAL A N 1
ATOM 1861 C CA . VAL A 1 236 ? -13.775 -3.739 -4.716 1.00 96.19 236 VAL A CA 1
ATOM 1862 C C . VAL A 1 236 ? -13.811 -4.090 -3.230 1.00 96.19 236 VAL A C 1
ATOM 1864 O O . VAL A 1 236 ? -14.896 -4.213 -2.659 1.00 96.19 236 VAL A O 1
ATOM 1867 N N . ASP A 1 237 ? -12.648 -4.190 -2.580 1.00 95.44 237 ASP A N 1
ATOM 1868 C CA . ASP A 1 237 ? -12.540 -4.513 -1.152 1.00 95.44 237 ASP A CA 1
ATOM 1869 C C . ASP A 1 237 ? -13.287 -3.487 -0.284 1.00 95.44 237 ASP A C 1
ATOM 1871 O O . ASP A 1 237 ? -13.950 -3.837 0.697 1.00 95.44 237 ASP A O 1
ATOM 1875 N N . LEU A 1 238 ? -13.233 -2.209 -0.673 1.00 94.19 238 LEU A N 1
ATOM 1876 C CA . LEU A 1 238 ? -13.941 -1.115 -0.005 1.00 94.19 238 LEU A CA 1
ATOM 1877 C C . LEU A 1 238 ? -15.425 -1.009 -0.377 1.00 94.19 238 LEU A C 1
ATOM 1879 O O . LEU A 1 238 ? -16.140 -0.211 0.248 1.00 94.19 238 LEU A O 1
ATOM 1883 N N . LYS A 1 239 ? -15.892 -1.804 -1.348 1.00 95.19 239 LYS A N 1
ATOM 1884 C CA . LYS A 1 239 ? -17.241 -1.758 -1.932 1.00 95.19 239 LYS A CA 1
ATOM 1885 C C . LYS A 1 239 ? -17.621 -0.359 -2.419 1.00 95.19 239 LYS A C 1
ATOM 1887 O O . LYS A 1 239 ? -18.719 0.128 -2.146 1.00 95.19 239 LYS A O 1
ATOM 1892 N N . GLU A 1 240 ? -16.685 0.316 -3.076 1.00 95.25 240 GLU A N 1
ATOM 1893 C CA . GLU A 1 240 ? -16.830 1.712 -3.473 1.00 95.25 240 GLU A CA 1
ATOM 1894 C C . GLU A 1 240 ? -17.636 1.842 -4.769 1.00 95.25 240 GLU A C 1
ATOM 1896 O O . GLU A 1 240 ? -17.106 1.696 -5.871 1.00 95.25 240 GLU A O 1
ATOM 1901 N N . LYS A 1 241 ? -18.939 2.113 -4.644 1.00 93.31 241 LYS A N 1
ATOM 1902 C CA . LYS A 1 241 ? -19.865 2.165 -5.786 1.00 93.31 241 LYS A CA 1
ATOM 1903 C C . LYS A 1 241 ? -19.616 3.351 -6.713 1.00 93.31 241 LYS A C 1
ATOM 1905 O O . LYS A 1 241 ? -19.914 3.250 -7.899 1.00 93.31 241 LYS A O 1
ATOM 1910 N N . GLU A 1 242 ? -19.024 4.436 -6.215 1.00 93.00 242 GLU A N 1
ATOM 1911 C CA . GLU A 1 242 ? -18.658 5.584 -7.055 1.00 93.00 242 GLU A CA 1
ATOM 1912 C C . GLU A 1 242 ? -17.577 5.226 -8.093 1.00 93.00 242 GLU A C 1
ATOM 1914 O O . GLU A 1 242 ? -17.412 5.925 -9.090 1.00 93.00 242 GLU A O 1
ATOM 1919 N N . SER A 1 243 ? -16.878 4.095 -7.919 1.00 95.44 243 SER A N 1
ATOM 1920 C CA . SER A 1 243 ? -15.877 3.609 -8.875 1.00 95.44 243 SER A CA 1
ATOM 1921 C C . SER A 1 243 ? -16.459 2.956 -10.137 1.00 95.44 243 SER A C 1
ATOM 1923 O O . SER A 1 243 ? -15.729 2.798 -11.117 1.00 95.44 243 SER A O 1
ATOM 1925 N N . VAL A 1 244 ? -17.753 2.601 -10.157 1.00 96.00 244 VAL A N 1
ATOM 1926 C CA . VAL A 1 244 ? -18.381 1.808 -11.237 1.00 96.00 244 VAL A CA 1
ATOM 1927 C C . VAL A 1 244 ? -18.233 2.474 -12.606 1.00 96.00 244 VAL A C 1
ATOM 1929 O O . VAL A 1 244 ? -17.876 1.810 -13.581 1.00 96.00 244 VAL A O 1
ATOM 1932 N N . ASP A 1 245 ? -18.436 3.787 -12.697 1.00 95.12 245 ASP A N 1
ATOM 1933 C CA . ASP A 1 245 ? -18.299 4.508 -13.968 1.00 95.12 245 ASP A CA 1
ATOM 1934 C C . ASP A 1 245 ? -16.850 4.525 -14.465 1.00 95.12 245 ASP A C 1
ATOM 1936 O O . ASP A 1 245 ? -16.594 4.385 -15.665 1.00 95.12 245 ASP A O 1
ATOM 1940 N N . THR A 1 246 ? -15.888 4.653 -13.548 1.00 95.06 246 THR A N 1
ATOM 1941 C CA . THR A 1 246 ? -14.458 4.579 -13.865 1.00 95.06 246 THR A CA 1
ATOM 1942 C C . THR A 1 246 ? -14.088 3.177 -14.343 1.00 95.06 246 THR A C 1
ATOM 1944 O O . THR A 1 246 ? -13.469 3.041 -15.396 1.00 95.06 246 THR A O 1
ATOM 1947 N N . LEU A 1 247 ? -14.533 2.125 -13.648 1.00 96.12 247 LEU A N 1
ATOM 1948 C CA . LEU A 1 247 ? -14.293 0.737 -14.052 1.00 96.12 247 LEU A CA 1
ATOM 1949 C C . LEU A 1 247 ? -14.897 0.428 -15.430 1.00 96.12 247 LEU A C 1
ATOM 1951 O O . LEU A 1 247 ? -14.243 -0.202 -16.260 1.00 96.12 247 LEU A O 1
ATOM 1955 N N . ARG A 1 248 ? -16.105 0.928 -15.721 1.00 96.00 248 ARG A N 1
ATOM 1956 C CA . ARG A 1 248 ? -16.753 0.768 -17.033 1.00 96.00 248 ARG A CA 1
ATOM 1957 C C . ARG A 1 248 ? -15.924 1.397 -18.150 1.00 96.00 248 ARG A C 1
ATOM 1959 O O . ARG A 1 248 ? -15.708 0.749 -19.172 1.00 96.00 248 ARG A O 1
ATOM 1966 N N . LYS A 1 249 ? -15.389 2.603 -17.937 1.00 95.00 249 LYS A N 1
ATOM 1967 C CA . LYS A 1 249 ? -14.473 3.248 -18.895 1.00 95.00 249 LYS A CA 1
ATOM 1968 C C . LYS A 1 249 ? -13.214 2.411 -19.128 1.00 95.00 249 LYS A C 1
ATOM 1970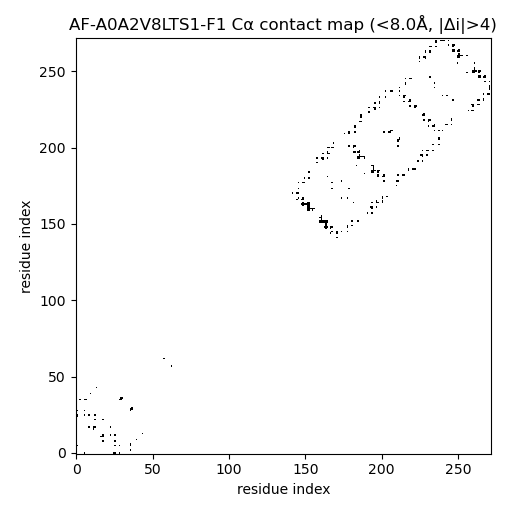 O O . LYS A 1 249 ? -12.854 2.193 -20.279 1.00 95.00 249 LYS A O 1
ATOM 1975 N N . LEU A 1 250 ? -12.600 1.880 -18.065 1.00 94.06 250 LEU A N 1
ATOM 1976 C CA . LEU A 1 250 ? -11.407 1.032 -18.184 1.00 94.06 250 LEU A CA 1
ATOM 1977 C C . LEU A 1 250 ? -11.679 -0.240 -19.003 1.00 94.06 250 LEU A C 1
ATOM 1979 O O . LEU A 1 250 ? -10.840 -0.637 -19.802 1.00 94.06 250 LEU A O 1
ATOM 1983 N N . THR A 1 251 ? -12.853 -0.868 -18.869 1.00 95.00 251 THR A N 1
ATOM 1984 C CA . THR A 1 251 ? -13.185 -2.062 -19.677 1.00 95.00 251 THR A CA 1
ATOM 1985 C C . THR A 1 251 ? -13.346 -1.782 -21.171 1.00 95.00 251 THR A C 1
ATOM 1987 O O . THR A 1 251 ? -13.145 -2.685 -21.979 1.00 95.00 251 THR A O 1
ATOM 1990 N N . GLN A 1 252 ? -13.705 -0.550 -21.539 1.00 95.00 252 GLN A N 1
ATOM 1991 C CA . GLN A 1 252 ? -13.983 -0.149 -22.921 1.00 95.00 252 GLN A CA 1
ATOM 1992 C C . GLN A 1 252 ? -12.746 0.386 -23.655 1.00 95.00 252 GLN A C 1
ATOM 1994 O O . GLN A 1 252 ? -12.789 0.558 -24.871 1.00 95.00 252 GLN A O 1
ATOM 1999 N N . ASP A 1 253 ? -11.648 0.657 -22.947 1.00 93.94 253 ASP A N 1
ATOM 2000 C CA . ASP A 1 253 ? -10.433 1.192 -23.556 1.00 93.94 253 ASP A CA 1
ATOM 2001 C C . ASP A 1 253 ? -9.563 0.073 -24.155 1.00 93.94 253 ASP A C 1
ATOM 2003 O O . ASP A 1 253 ? -8.826 -0.643 -23.467 1.00 93.94 253 ASP A O 1
ATOM 2007 N N . GLU A 1 254 ? -9.627 -0.071 -25.480 1.00 90.50 254 GLU A N 1
ATOM 2008 C CA . GLU A 1 254 ? -8.863 -1.067 -26.240 1.00 90.50 254 GLU A CA 1
ATOM 2009 C C . GLU A 1 254 ? -7.337 -0.887 -26.141 1.00 90.50 254 GLU A C 1
ATOM 2011 O O . GLU A 1 254 ? -6.593 -1.848 -26.363 1.00 90.50 254 GLU A O 1
ATOM 2016 N N . LYS A 1 255 ? -6.852 0.297 -25.748 1.00 90.81 255 LYS A N 1
ATOM 2017 C CA . LYS A 1 255 ? -5.416 0.579 -25.611 1.00 90.81 255 LYS A CA 1
ATOM 2018 C C . LYS A 1 255 ? -4.853 0.184 -24.248 1.00 90.81 255 LYS A C 1
ATOM 2020 O O . LYS A 1 255 ? -3.635 0.083 -24.112 1.00 90.81 255 LYS A O 1
ATOM 2025 N N . LEU A 1 256 ? -5.708 -0.042 -23.249 1.00 91.38 256 LEU A N 1
ATOM 2026 C CA . LEU A 1 256 ? -5.271 -0.471 -21.922 1.00 91.38 256 LEU A CA 1
ATOM 2027 C C . LEU A 1 256 ? -4.721 -1.897 -21.925 1.00 91.38 256 LEU A C 1
ATOM 2029 O O . LEU A 1 256 ? -5.070 -2.744 -22.749 1.00 91.38 256 LEU A O 1
ATOM 2033 N N . ASN A 1 257 ? -3.879 -2.168 -20.932 1.00 93.44 257 ASN A N 1
ATOM 2034 C CA . ASN A 1 257 ? -3.356 -3.500 -20.680 1.00 93.44 257 ASN A CA 1
ATOM 2035 C C . ASN A 1 257 ? -4.500 -4.507 -20.432 1.00 93.44 257 ASN A C 1
ATOM 2037 O O . ASN A 1 257 ? -5.445 -4.233 -19.688 1.00 93.44 257 ASN A O 1
ATOM 2041 N N . GLU A 1 258 ? -4.395 -5.698 -21.026 1.00 93.81 258 GLU A N 1
ATOM 2042 C CA . GLU A 1 258 ? -5.420 -6.745 -20.941 1.00 93.81 258 GLU A CA 1
ATOM 2043 C C . GLU A 1 258 ? -5.721 -7.179 -19.497 1.00 93.81 258 GLU A C 1
ATOM 2045 O O . GLU A 1 258 ? -6.885 -7.402 -19.152 1.00 93.81 258 GLU A O 1
ATOM 2050 N N . ALA A 1 259 ? -4.706 -7.236 -18.628 1.00 92.94 259 ALA A N 1
ATOM 2051 C CA . ALA A 1 259 ? -4.883 -7.599 -17.224 1.00 92.94 259 ALA A CA 1
ATOM 2052 C C . ALA A 1 259 ? -5.732 -6.561 -16.474 1.00 92.94 259 ALA A C 1
ATOM 2054 O O . ALA A 1 259 ? -6.582 -6.930 -15.665 1.00 92.94 259 ALA A O 1
ATOM 2055 N N . VAL A 1 260 ? -5.557 -5.274 -16.790 1.00 94.69 260 VAL A N 1
ATOM 2056 C CA . VAL A 1 260 ? -6.334 -4.173 -16.201 1.00 94.69 260 VAL A CA 1
ATOM 2057 C C . VAL A 1 260 ? -7.788 -4.260 -16.648 1.00 94.69 260 VAL A C 1
ATOM 2059 O O . VAL A 1 260 ? -8.680 -4.229 -15.804 1.00 94.69 260 VAL A O 1
ATOM 2062 N N . ARG A 1 261 ? -8.042 -4.451 -17.951 1.00 96.38 261 ARG A N 1
ATOM 2063 C CA . ARG A 1 261 ? -9.408 -4.627 -18.475 1.00 96.38 261 ARG A CA 1
ATOM 2064 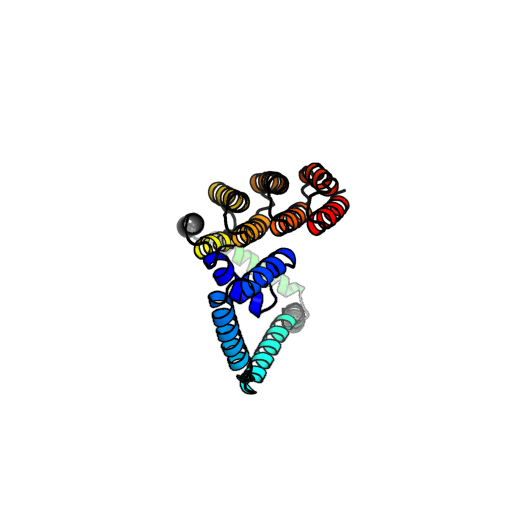C C . ARG A 1 261 ? -10.114 -5.824 -17.854 1.00 96.38 261 ARG A C 1
ATOM 2066 O O . ARG A 1 261 ? -11.240 -5.697 -17.379 1.00 96.38 261 ARG A O 1
ATOM 2073 N N . THR A 1 262 ? -9.436 -6.970 -17.825 1.00 95.69 262 THR A N 1
ATOM 2074 C CA . THR A 1 262 ? -9.970 -8.211 -17.251 1.00 95.69 262 THR A CA 1
ATOM 2075 C C . THR A 1 262 ? -10.293 -8.021 -15.773 1.00 95.69 262 THR A C 1
ATOM 2077 O O . THR A 1 262 ? -11.371 -8.400 -15.308 1.00 95.69 262 THR A O 1
ATOM 2080 N N . ARG A 1 263 ? -9.391 -7.375 -15.022 1.00 96.50 263 ARG A N 1
ATOM 2081 C CA . ARG A 1 263 ? -9.616 -7.109 -13.603 1.00 96.50 263 ARG A CA 1
ATOM 2082 C C . ARG A 1 263 ? -10.748 -6.110 -13.368 1.00 96.50 263 ARG A C 1
ATOM 2084 O O . ARG A 1 263 ? -11.540 -6.332 -12.451 1.00 96.50 263 ARG A O 1
ATOM 2091 N N . ALA A 1 264 ? -10.855 -5.066 -14.191 1.00 96.38 264 ALA A N 1
ATOM 2092 C CA . ALA A 1 264 ? -11.927 -4.074 -14.125 1.00 96.38 264 ALA A CA 1
ATOM 2093 C C . ALA A 1 264 ? -13.296 -4.700 -14.415 1.00 96.38 264 ALA A C 1
ATOM 2095 O O . ALA A 1 264 ? -14.253 -4.436 -13.693 1.00 96.38 264 ALA A O 1
ATOM 2096 N N . GLN A 1 265 ? -13.378 -5.596 -15.404 1.00 96.94 265 GLN A N 1
ATOM 2097 C CA . GLN A 1 265 ? -14.604 -6.332 -15.712 1.00 96.94 265 GLN A CA 1
ATOM 2098 C C . GLN A 1 265 ? -15.038 -7.215 -14.540 1.00 96.94 265 GLN A C 1
ATOM 2100 O O . GLN A 1 265 ? -16.211 -7.213 -14.171 1.00 96.94 265 GLN A O 1
ATOM 2105 N N . LYS A 1 266 ? -14.091 -7.924 -13.916 1.00 96.56 266 LYS A N 1
ATOM 2106 C CA . LYS A 1 266 ? -14.362 -8.696 -12.699 1.00 96.56 266 LYS A CA 1
ATOM 2107 C C . LYS A 1 266 ? -14.814 -7.792 -11.544 1.00 96.56 266 LYS A C 1
ATOM 2109 O O . LYS A 1 266 ? -15.770 -8.122 -10.858 1.00 96.56 266 LYS A O 1
ATOM 2114 N N . GLY A 1 267 ? -14.169 -6.638 -11.368 1.00 95.62 267 GLY A N 1
ATOM 2115 C CA . GLY A 1 267 ? -14.517 -5.680 -10.316 1.00 95.62 267 GLY A CA 1
ATOM 2116 C C . GLY A 1 267 ? -15.916 -5.084 -10.477 1.00 95.62 267 GLY A C 1
ATOM 2117 O O . GLY A 1 267 ? -16.617 -4.919 -9.486 1.00 95.62 267 GLY A O 1
ATOM 2118 N N . LEU A 1 268 ? -16.365 -4.833 -11.714 1.00 95.94 268 LEU A N 1
ATOM 2119 C CA . LEU A 1 268 ? -17.746 -4.419 -11.990 1.00 95.94 268 LEU A CA 1
ATOM 2120 C C . LEU A 1 268 ? -18.756 -5.470 -11.526 1.00 95.94 268 LEU A C 1
ATOM 2122 O O . LEU A 1 268 ? -19.707 -5.126 -10.836 1.00 95.94 268 LEU A O 1
ATOM 2126 N N . GLN A 1 269 ? -18.520 -6.744 -11.847 1.00 95.12 269 GLN A N 1
ATOM 2127 C CA . GLN A 1 269 ? -19.406 -7.842 -11.440 1.00 95.12 269 GLN A CA 1
ATOM 2128 C C . GLN A 1 269 ? -19.478 -8.022 -9.917 1.00 95.12 269 GLN A C 1
ATOM 2130 O O . GLN A 1 269 ? -20.478 -8.511 -9.408 1.00 95.12 269 GLN A O 1
ATOM 2135 N N . GLU A 1 270 ? -18.416 -7.665 -9.192 1.00 95.38 270 GLU A N 1
ATOM 2136 C CA . GLU A 1 270 ? -18.356 -7.745 -7.726 1.00 95.38 270 GLU A CA 1
ATOM 2137 C C . GLU A 1 270 ? -19.059 -6.558 -7.033 1.00 95.38 270 GLU A C 1
ATOM 2139 O O . GLU A 1 270 ? -19.380 -6.648 -5.844 1.00 95.38 270 GLU A O 1
ATOM 2144 N N . LEU A 1 271 ? -19.282 -5.451 -7.753 1.00 91.62 271 LEU A N 1
ATOM 2145 C CA . LEU A 1 271 ? -19.854 -4.202 -7.232 1.00 91.62 271 LEU A CA 1
ATOM 2146 C C . LEU A 1 271 ? -21.314 -3.946 -7.652 1.00 91.62 271 LEU A C 1
ATOM 2148 O O . LEU A 1 271 ? -21.992 -3.156 -6.980 1.00 91.62 271 LEU A O 1
ATOM 2152 N N . GLU A 1 272 ? -21.776 -4.575 -8.738 1.00 81.56 272 GLU A N 1
ATOM 2153 C CA . GLU A 1 272 ? -23.180 -4.603 -9.194 1.00 81.56 272 GLU A CA 1
ATOM 2154 C C . GLU A 1 272 ? -24.056 -5.508 -8.304 1.00 81.56 272 GLU A C 1
ATOM 2156 O O . GLU A 1 272 ? -25.143 -5.030 -7.895 1.00 81.56 272 GLU A O 1
#

Foldseek 3Di:
DDLVVLVVCLVCQLVVNDDPVVNVVNVVVLVVDPVSVVVSVVVNVVVVVVVPPDDDDPDPVVVVVVVVVVVVVVVVVVPPPDPDPVVVVVVVVVVVDDDPPPVVVVVVVVVVVVCVVVCVVPDDDPPPPPVVVVVVVVVVVLVVLLVCLLVQCPDPDLVSVLVSLVSLVVHLDHDPVSLVSLLCQLQDPPDPVSVLSSLVSLLSVLVDPSSLVSLLVSLQRDPDLVSNLSSLVSCLSSLRLVNLVVLVVQLPDPPDDPSNNVSSVVSNVSND

Nearest PDB structures (foldseek):
  6igx-assembly2_D  TM=6.925E-01  e=1.242E-01  Homo sapiens
  6mzc-assembly1_B  TM=6.687E-01  e=5.423E+00  Homo sapiens
  4h3h-assembly1_A  TM=3.588E-01  e=1.232E+00  Homo sapiens
  8ouw-assembly1_K  TM=3.073E-01  e=6.260E+00  Caenorhabditis elegans
  7n0k-assembly1_A  TM=1.791E-01  e=5.423E+00  Mus musculus

Sequence (272 aa):
MECEEVRDQFADYLIDNLQEPARLEVRNHLAACESCRSEAEGLKTLWTKLGTIPAAEPGPELRARFQVMLEAYRHGLDQAPSRSFRQSMNEWLARWWPAQPVLQFGLALVLLVVGVAAGWRLRPEPVVQPNGEITELRGELRQMRQMVALSLMQQQSASERLKGVNWSYQLQQPDREVLTALLDTLMHDPNVNVRLAAVDALRQFGGQPVVRTGVVEALGRQDSPMVQVALIDLVVDLKEKESVDTLRKLTQDEKLNEAVRTRAQKGLQELE

Radius of gyration: 32.45 Å; Cα contacts (8 Å, |Δi|>4): 189; chains: 1; bounding box: 65×46×93 Å

Mean predicted aligned error: 18.61 Å

pLDDT: mean 86.49, std 12.01, range [45.69, 97.56]